Protein AF-A0A1M3B9P5-F1 (afdb_monomer)

Solvent-accessible surface area (backbone atoms only — not comparable to full-atom values): 13885 Å² total; per-residue (Å²): 108,70,70,55,54,54,34,56,49,52,30,71,68,41,91,46,73,68,53,27,50,54,27,49,52,51,41,50,52,52,52,51,51,53,51,49,54,54,48,52,52,53,52,50,51,49,54,50,51,57,57,54,59,70,43,62,95,51,87,48,72,52,38,46,55,50,50,52,50,52,55,52,53,72,77,43,101,61,82,80,63,92,55,50,68,57,52,52,51,52,24,52,54,51,51,51,50,52,52,51,49,50,51,53,34,46,45,48,52,51,32,41,47,78,72,60,38,48,68,52,98,56,46,43,60,38,32,67,75,70,30,38,46,64,35,32,39,87,91,39,83,64,43,34,36,36,41,33,62,41,80,84,76,79,45,79,48,77,43,64,31,27,42,82,78,88,62,91,60,45,74,60,51,53,29,50,54,40,42,54,52,62,68,46,47,63,59,45,47,58,41,29,41,75,70,73,42,87,77,79,89,86,79,86,80,63,61,68,75,61,86,69,50,73,42,80,80,78,73,94,72,79,82,84,71,82,80,72,80,77,78,79,79,85,78,134

Nearest PDB structures (foldseek):
  4f1i-assembly1_A-2  TM=2.720E-01  e=1.519E+00  Caenorhabditis elegans
  8qru-assembly1_B  TM=1.709E-01  e=8.870E+00  Homo sapiens

pLDDT: mean 84.48, std 15.45, range [30.33, 95.12]

Secondary structure (DSSP, 8-state):
-HHHHHHHHHHHH--SHHHHHHHHHHHHHHHHHHHHHHHHHHHHHHHHHHHHHHTTT--SHHHHHHHHHHHHHHHS-SPPPTTHHHHHHHHHHHHHHHHHHHHHHHHHHHHHHHTT-B--TTHHHHHHHHSEEEEB-TTSTTEEEEEEEETTTTEEEEEEEE-----TTHHHHHHHHHHHHHHHHHHHHHHHHHTT----------TTSSPPEEPPS--S-S-----PPPP-----

Sequence (236 aa):
MAAIEATAELARGSHSASGREQAVDSLRLLVQRANGAVRGRRERERALDDQEARLHGFDGPEAGAVRELIAALRGAAVELPDDLDRRVGSALELEGRAQEAGYVASELQRALGELGYELGPDFETVLVDQGFTDFSRPEWPGYAVRVRVGGRPPHLDFNVVRGASDRIDQASRDREVETEFCDGQGAVLAKLEKGGILADRTRVVGPGEMPIEIVAAGAPEESREVSRPAARERER

Radius of gyration: 32.62 Å; Cα contacts (8 Å, |Δi|>4): 204; chains: 1; bounding box: 74×43×93 Å

Mean predicted aligned error: 11.06 Å

Foldseek 3Di:
DVVLVVLVVQLVPDPDPVSVVVSVVVSVVVVVVVVVVVVVLVVLVVVLVVLLVLLPPQPDPQSVVLVVVSVVVNVDPDDDPPCSVVSSVVSCVVSVVLVVLLLLQVLLVVLCVVVQKADAPCRSVCCSPVQKDWIGHPVQPFKIWMWGWDDVVTDIDIAIAGEDDPDPCVLVSQLVVQVVVVVCVVSSQVSVVVSVDHDDDPDDDHRSNDDHHHDHDDDPDDDPDDPDPPPPDDDD

Structure (mmCIF, N/CA/C/O backbone):
data_AF-A0A1M3B9P5-F1
#
_entry.id   AF-A0A1M3B9P5-F1
#
loop_
_atom_site.group_PDB
_atom_site.id
_atom_site.type_symbol
_atom_site.label_atom_id
_atom_site.label_alt_id
_atom_site.label_comp_id
_atom_site.label_asym_id
_atom_site.label_entity_id
_atom_site.label_seq_id
_atom_site.pdbx_PDB_ins_code
_atom_site.Cartn_x
_atom_site.Cartn_y
_atom_site.Cartn_z
_atom_site.occupancy
_atom_site.B_iso_or_equiv
_atom_site.auth_seq_id
_atom_site.auth_comp_id
_atom_site.auth_asym_id
_atom_site.auth_atom_id
_atom_site.pdbx_PDB_model_num
ATOM 1 N N . MET A 1 1 ? -28.601 -10.596 41.381 1.00 61.50 1 MET A N 1
ATOM 2 C CA . MET A 1 1 ? -30.046 -10.463 41.670 1.00 61.50 1 MET A CA 1
ATOM 3 C C . MET A 1 1 ? -30.409 -11.039 43.032 1.00 61.50 1 MET A C 1
ATOM 5 O O . MET A 1 1 ? -30.897 -10.266 43.839 1.00 61.50 1 MET A O 1
ATOM 9 N N . ALA A 1 2 ? -30.030 -12.281 43.357 1.00 72.12 2 ALA A N 1
ATOM 10 C CA . ALA A 1 2 ? -30.315 -12.910 44.659 1.00 72.12 2 ALA A CA 1
ATOM 11 C C . ALA A 1 2 ? -29.971 -12.060 45.908 1.00 72.12 2 ALA A C 1
ATOM 13 O O . ALA A 1 2 ? -30.760 -11.975 46.840 1.00 72.12 2 ALA A O 1
ATOM 14 N N . ALA A 1 3 ? -28.828 -11.360 45.922 1.00 71.75 3 ALA A N 1
ATOM 15 C CA . ALA A 1 3 ? -28.450 -10.492 47.047 1.00 71.75 3 ALA A CA 1
ATOM 16 C C . ALA A 1 3 ? -29.328 -9.228 47.184 1.00 71.75 3 ALA A C 1
ATOM 18 O O . ALA A 1 3 ? -29.551 -8.743 48.291 1.00 71.75 3 ALA A O 1
ATOM 19 N N . ILE A 1 4 ? -29.838 -8.694 46.069 1.00 74.69 4 ILE A N 1
ATOM 20 C CA . ILE A 1 4 ? -30.745 -7.534 46.060 1.00 74.69 4 ILE A CA 1
ATOM 21 C C . ILE A 1 4 ? -32.120 -7.969 46.578 1.00 74.69 4 ILE A C 1
ATOM 23 O O . ILE A 1 4 ? -32.699 -7.285 47.418 1.00 74.69 4 ILE A O 1
ATOM 27 N N . GLU A 1 5 ? -32.605 -9.130 46.131 1.00 75.94 5 GLU A N 1
ATOM 28 C CA . GLU A 1 5 ? -33.878 -9.716 46.569 1.00 75.94 5 GLU A CA 1
ATOM 29 C C . GLU A 1 5 ? -33.865 -10.048 48.067 1.00 75.94 5 GLU A C 1
ATOM 31 O O . GLU A 1 5 ? -34.749 -9.594 48.792 1.00 75.94 5 GLU A O 1
ATOM 36 N N . ALA A 1 6 ? -32.811 -10.708 48.556 1.00 73.44 6 ALA A N 1
ATOM 37 C CA . ALA A 1 6 ? -32.653 -11.033 49.975 1.00 73.44 6 ALA A CA 1
ATOM 38 C C . ALA A 1 6 ? -32.594 -9.777 50.871 1.00 73.44 6 ALA A C 1
ATOM 40 O O . ALA A 1 6 ? -33.198 -9.732 51.942 1.00 73.44 6 ALA A O 1
ATOM 41 N N . THR A 1 7 ? -31.914 -8.714 50.422 1.00 73.06 7 THR A N 1
ATOM 42 C CA . THR A 1 7 ? -31.837 -7.445 51.173 1.00 73.06 7 THR A CA 1
ATOM 43 C C . THR A 1 7 ? -33.184 -6.709 51.174 1.00 73.06 7 THR A C 1
ATOM 45 O O . THR A 1 7 ? -33.565 -6.098 52.173 1.00 73.06 7 THR A O 1
ATOM 48 N N . ALA A 1 8 ? -33.948 -6.804 50.080 1.00 72.88 8 ALA A N 1
ATOM 49 C CA . ALA A 1 8 ? -35.294 -6.241 49.978 1.00 72.88 8 ALA A CA 1
ATOM 50 C C . ALA A 1 8 ? -36.334 -6.996 50.829 1.00 72.88 8 ALA A C 1
ATOM 52 O O . ALA A 1 8 ? -37.314 -6.389 51.271 1.00 72.88 8 ALA A O 1
ATOM 53 N N . GLU A 1 9 ? -36.153 -8.297 51.065 1.00 75.50 9 GLU A N 1
ATOM 54 C CA . GLU A 1 9 ? -36.956 -9.070 52.022 1.00 75.50 9 GLU A CA 1
ATOM 55 C C . GLU A 1 9 ? -36.613 -8.716 53.473 1.00 75.50 9 GLU A C 1
ATOM 57 O O . GLU A 1 9 ? -37.520 -8.461 54.265 1.00 75.50 9 GLU A O 1
ATOM 62 N N . LEU A 1 10 ? -35.325 -8.577 53.809 1.00 72.62 10 LEU A N 1
ATOM 63 C CA . LEU A 1 10 ? -34.881 -8.126 55.136 1.00 72.62 10 LEU A CA 1
ATOM 64 C C . LEU A 1 10 ? -35.411 -6.727 55.488 1.00 72.62 10 LEU A C 1
ATOM 66 O O . LEU A 1 10 ? -35.847 -6.493 56.616 1.00 72.62 10 LEU A O 1
ATOM 70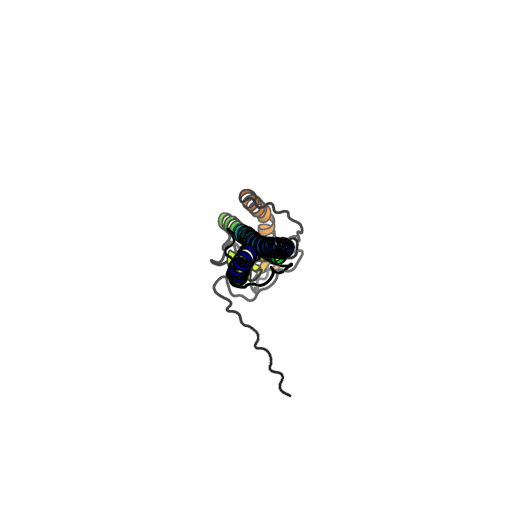 N N . ALA A 1 11 ? -35.450 -5.810 54.516 1.00 69.00 11 ALA A N 1
ATOM 71 C CA . ALA A 1 11 ? -36.045 -4.485 54.692 1.00 69.00 11 ALA A CA 1
ATOM 72 C C . ALA A 1 11 ? -37.554 -4.546 54.993 1.00 69.00 11 ALA A C 1
ATOM 74 O O . ALA A 1 11 ? -38.055 -3.760 55.798 1.00 69.00 11 ALA A O 1
ATOM 75 N N . ARG A 1 12 ? -38.277 -5.486 54.368 1.00 74.50 12 ARG A N 1
ATOM 76 C CA . ARG A 1 12 ? -39.721 -5.695 54.573 1.00 74.50 12 ARG A CA 1
ATOM 77 C C . ARG A 1 12 ? -40.042 -6.404 55.893 1.00 74.50 12 ARG A C 1
ATOM 79 O O . ARG A 1 12 ? -41.085 -6.128 56.475 1.00 74.50 12 ARG A O 1
ATOM 86 N N . GLY A 1 13 ? -39.155 -7.280 56.366 1.00 74.50 13 GLY A N 1
ATOM 87 C CA . GLY A 1 13 ? -39.314 -8.033 57.616 1.00 74.50 13 GLY A CA 1
ATOM 88 C C . GLY A 1 13 ? -38.851 -7.308 58.885 1.00 74.50 13 GLY A C 1
ATOM 89 O O . GLY A 1 13 ? -39.126 -7.779 59.984 1.00 74.50 13 GLY A O 1
ATOM 90 N N . SER A 1 14 ? -38.154 -6.171 58.775 1.00 75.25 14 SER A N 1
ATOM 91 C CA . SER A 1 14 ? -37.593 -5.481 59.943 1.00 75.25 14 SER A CA 1
ATOM 92 C C . SER A 1 14 ? -38.650 -4.703 60.740 1.00 75.25 14 SER A C 1
ATOM 94 O O . SER A 1 14 ? -39.342 -3.828 60.216 1.00 75.25 14 SER A O 1
ATOM 96 N N . HIS A 1 15 ? -38.763 -5.000 62.037 1.00 70.12 15 HIS A N 1
ATOM 97 C CA . HIS A 1 15 ? -39.753 -4.395 62.940 1.00 70.12 15 HIS A CA 1
ATOM 98 C C . HIS A 1 15 ? -39.262 -3.119 63.647 1.00 70.12 15 HIS A C 1
ATOM 100 O O . HIS A 1 15 ? -40.053 -2.441 64.301 1.00 70.12 15 HIS A O 1
ATOM 106 N N . SER A 1 16 ? -37.983 -2.746 63.498 1.00 79.12 16 SER A N 1
ATOM 107 C CA . SER A 1 16 ? -37.422 -1.505 64.052 1.00 79.12 16 SER A CA 1
ATOM 108 C C . SER A 1 16 ? -37.223 -0.443 62.965 1.00 79.12 16 SER A C 1
ATOM 110 O O . SER A 1 16 ? -36.962 -0.755 61.803 1.00 79.12 16 SER A O 1
ATOM 112 N N . ALA A 1 17 ? -37.357 0.839 63.322 1.00 77.56 17 ALA A N 1
ATOM 113 C CA . ALA A 1 17 ? -37.130 1.941 62.380 1.00 77.56 17 ALA A CA 1
ATOM 114 C C . ALA A 1 17 ? -35.677 1.971 61.871 1.00 77.56 17 ALA A C 1
ATOM 116 O O . ALA A 1 17 ? -35.457 2.038 60.667 1.00 77.56 17 ALA A O 1
ATOM 117 N N . SER A 1 18 ? -34.708 1.804 62.777 1.00 81.56 18 SER A N 1
ATOM 118 C CA . SER A 1 18 ? -33.276 1.770 62.451 1.00 81.56 18 SER A CA 1
ATOM 119 C C . SER A 1 18 ? -32.892 0.579 61.558 1.00 81.56 18 SER A C 1
ATOM 121 O O . SER A 1 18 ? -32.117 0.739 60.618 1.00 81.56 18 SER A O 1
ATOM 123 N N . GLY A 1 19 ? -33.480 -0.603 61.783 1.00 79.44 19 GLY A N 1
ATOM 124 C CA . GLY A 1 19 ? -33.218 -1.783 60.953 1.00 79.44 19 GLY A CA 1
ATOM 125 C C . GLY A 1 19 ? -33.780 -1.656 59.534 1.00 79.44 19 GLY A C 1
ATOM 1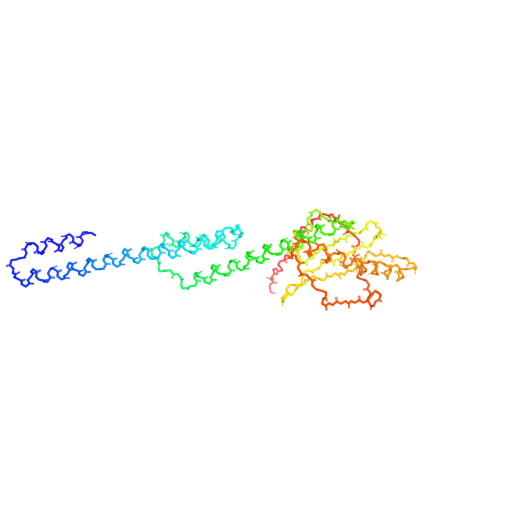26 O O . GLY A 1 19 ? -33.153 -2.120 58.583 1.00 79.44 19 GLY A O 1
ATOM 127 N N . ARG A 1 20 ? -34.924 -0.979 59.368 1.00 78.50 20 ARG A N 1
ATOM 128 C CA . ARG A 1 20 ? -35.449 -0.625 58.039 1.00 78.50 20 ARG A CA 1
ATOM 129 C C . ARG A 1 20 ? -34.537 0.366 57.317 1.00 78.50 20 ARG A C 1
ATOM 131 O O . ARG A 1 20 ? -34.282 0.184 56.132 1.00 78.50 20 ARG A O 1
ATOM 138 N N . GLU A 1 21 ? -34.022 1.370 58.020 1.00 84.38 21 GLU A N 1
ATOM 139 C CA . GLU A 1 21 ? -33.125 2.389 57.458 1.00 84.38 21 GLU A CA 1
ATOM 140 C C . GLU A 1 21 ? -31.812 1.775 56.943 1.00 84.38 21 GLU A C 1
ATOM 142 O O . GLU A 1 21 ? -31.451 1.955 55.781 1.00 84.38 21 GLU A O 1
ATOM 147 N N . GLN A 1 22 ? -31.168 0.925 57.750 1.00 84.44 22 GLN A N 1
ATOM 148 C CA . GLN A 1 22 ? -29.947 0.208 57.359 1.00 84.44 22 GLN A CA 1
ATOM 149 C C . GLN A 1 22 ? -30.158 -0.745 56.174 1.00 84.44 22 GLN A C 1
ATOM 151 O O . GLN A 1 22 ? -29.294 -0.855 55.297 1.00 84.44 22 GLN A O 1
ATOM 156 N N . ALA A 1 23 ? -31.299 -1.439 56.124 1.00 81.56 23 ALA A N 1
ATOM 157 C CA . ALA A 1 23 ? -31.626 -2.328 55.014 1.00 81.56 23 ALA A CA 1
ATOM 158 C C . ALA A 1 23 ? -31.888 -1.544 53.715 1.00 81.56 23 ALA A C 1
ATOM 160 O O . ALA A 1 23 ? -31.460 -1.972 52.642 1.00 81.56 23 ALA A O 1
ATOM 161 N N . VAL A 1 24 ? -32.523 -0.370 53.805 1.00 86.81 24 VAL A N 1
ATOM 162 C CA . VAL A 1 24 ? -32.723 0.542 52.667 1.00 86.81 24 VAL A CA 1
ATOM 163 C C . VAL A 1 24 ? -31.391 1.091 52.151 1.00 86.81 24 VAL A C 1
ATOM 165 O O . VAL A 1 24 ? -31.171 1.090 50.939 1.00 86.81 24 VAL A O 1
ATOM 168 N N . ASP A 1 25 ? -30.477 1.504 53.028 1.00 89.12 25 ASP A N 1
ATOM 169 C CA . ASP A 1 25 ? -29.159 1.999 52.609 1.00 89.12 25 ASP A CA 1
ATOM 170 C C . ASP A 1 25 ? -28.283 0.891 52.009 1.00 89.12 25 ASP A C 1
ATOM 172 O O . ASP A 1 25 ? -27.631 1.092 50.979 1.00 89.12 25 ASP A O 1
ATOM 176 N N . SER A 1 26 ? -28.345 -0.320 52.567 1.00 86.50 26 SER A N 1
ATOM 177 C CA . SER A 1 26 ? -27.687 -1.501 51.993 1.00 86.50 26 SER A CA 1
ATOM 178 C C . SER A 1 26 ? -28.237 -1.836 50.603 1.00 86.50 26 SER A C 1
ATOM 180 O O . SER A 1 26 ? -27.472 -2.100 49.672 1.00 86.50 26 SER A O 1
ATOM 182 N N . LEU A 1 27 ? -29.562 -1.764 50.427 1.00 87.94 27 LEU A N 1
ATOM 183 C CA . LEU A 1 27 ? -30.209 -1.962 49.132 1.00 87.94 27 LEU A CA 1
ATOM 184 C C . LEU A 1 27 ? -29.776 -0.892 48.119 1.00 87.94 27 LEU A C 1
ATOM 186 O O . LEU A 1 27 ? -29.449 -1.232 46.981 1.00 87.94 27 LEU A O 1
ATOM 190 N N . ARG A 1 28 ? -29.708 0.385 48.526 1.00 89.81 28 ARG A N 1
ATOM 191 C CA . ARG A 1 28 ? -29.206 1.482 47.678 1.00 89.81 28 ARG A CA 1
ATOM 192 C C . ARG A 1 28 ? -27.783 1.218 47.198 1.00 89.81 28 ARG A C 1
ATOM 194 O O . ARG A 1 28 ? -27.530 1.350 46.003 1.00 89.81 28 ARG A O 1
ATOM 201 N N . LEU A 1 29 ? -26.880 0.802 48.086 1.00 92.06 29 LEU A N 1
ATOM 202 C CA . LEU A 1 29 ? -25.492 0.483 47.733 1.00 92.06 29 LEU A CA 1
ATOM 203 C C . LEU A 1 29 ? -25.399 -0.692 46.748 1.00 92.06 29 LEU A C 1
ATOM 205 O O . LEU A 1 29 ? -24.642 -0.626 45.777 1.00 92.06 29 LEU A O 1
ATOM 209 N N . LEU A 1 30 ? -26.181 -1.757 46.954 1.00 91.12 30 LEU A N 1
ATOM 210 C CA . LEU A 1 30 ? -26.210 -2.904 46.040 1.00 91.12 30 LEU A CA 1
ATOM 211 C C . LEU A 1 30 ? -26.743 -2.523 44.656 1.00 91.12 30 LEU A C 1
ATOM 213 O O . LEU A 1 30 ? -26.157 -2.915 43.646 1.00 91.12 30 LEU A O 1
ATOM 217 N N . VAL A 1 31 ? -27.813 -1.727 44.601 1.00 90.81 31 VAL A N 1
ATOM 218 C CA . VAL A 1 31 ? -28.370 -1.211 43.343 1.00 90.81 31 VAL A CA 1
ATOM 219 C C . VAL A 1 31 ? -27.375 -0.282 42.648 1.00 90.81 31 VAL A C 1
ATOM 221 O O . VAL A 1 31 ? -27.176 -0.403 41.441 1.00 90.81 31 VAL A O 1
ATOM 224 N N . GLN A 1 32 ? -26.696 0.602 43.383 1.00 91.38 32 GLN A N 1
ATOM 225 C CA . GLN A 1 32 ? -25.653 1.472 42.830 1.00 91.38 32 GLN A CA 1
ATOM 226 C C . GLN A 1 32 ? -24.500 0.666 42.221 1.00 91.38 32 GLN A C 1
ATOM 228 O O . GLN A 1 32 ? -24.110 0.943 41.088 1.00 91.38 32 GLN A O 1
ATOM 233 N N . ARG A 1 33 ? -23.998 -0.366 42.913 1.00 90.31 33 ARG A N 1
ATOM 234 C CA . ARG A 1 33 ? -22.947 -1.254 42.384 1.00 90.31 33 ARG A CA 1
ATOM 235 C C . ARG A 1 33 ? -23.409 -2.029 41.154 1.00 90.31 33 ARG A C 1
ATOM 237 O O . ARG A 1 33 ? -22.674 -2.096 40.174 1.00 90.31 33 ARG A O 1
ATOM 244 N N . ALA A 1 34 ? -24.620 -2.584 41.180 1.00 89.62 34 ALA A N 1
ATOM 245 C CA . ALA A 1 34 ? -25.178 -3.313 40.043 1.00 89.62 34 ALA A CA 1
ATOM 246 C C . ALA A 1 34 ? -25.342 -2.401 38.816 1.00 89.62 34 ALA A C 1
ATOM 248 O O . ALA A 1 34 ? -24.923 -2.760 37.718 1.00 89.62 34 ALA A O 1
ATOM 249 N N . ASN A 1 35 ? -25.874 -1.192 39.012 1.00 91.88 35 ASN A N 1
ATOM 250 C CA . ASN A 1 35 ? -25.987 -0.191 37.954 1.00 91.88 35 ASN A CA 1
ATOM 251 C C . ASN A 1 35 ? -24.613 0.241 37.430 1.00 91.88 35 ASN A C 1
ATOM 253 O O . ASN A 1 35 ? -24.450 0.383 36.222 1.00 91.88 35 ASN A O 1
ATOM 257 N N . GLY A 1 36 ? -23.627 0.419 38.315 1.00 91.00 36 GLY A N 1
ATOM 258 C CA . GLY A 1 36 ? -22.243 0.714 37.944 1.00 91.00 36 GLY A CA 1
ATOM 259 C C . GLY A 1 36 ? -21.630 -0.383 37.074 1.00 91.00 36 GLY A C 1
ATOM 260 O O . GLY A 1 36 ? -21.095 -0.083 36.016 1.00 91.00 36 GLY A O 1
ATOM 261 N N . ALA A 1 37 ? -21.797 -1.654 37.448 1.00 87.88 37 ALA A N 1
ATOM 262 C CA . ALA A 1 37 ? -21.306 -2.788 36.664 1.00 87.88 37 ALA A CA 1
ATOM 263 C C . ALA A 1 37 ? -21.973 -2.887 35.279 1.00 87.88 37 ALA A C 1
ATOM 265 O O . ALA A 1 37 ? -21.305 -3.175 34.288 1.00 87.88 37 ALA A O 1
ATOM 266 N N . VAL A 1 38 ? -23.284 -2.623 35.188 1.00 90.00 38 VAL A N 1
ATOM 267 C CA . VAL A 1 38 ? -24.002 -2.587 33.901 1.00 90.00 38 VAL A CA 1
ATOM 268 C C . VAL A 1 38 ? -23.529 -1.419 33.035 1.00 90.00 38 VAL A C 1
ATOM 270 O O . VAL A 1 38 ? -23.348 -1.594 31.832 1.00 90.00 38 VAL A O 1
ATOM 273 N N . ARG A 1 39 ? -23.314 -0.235 33.624 1.00 89.38 39 ARG A N 1
ATOM 274 C CA . ARG A 1 39 ? -22.766 0.926 32.906 1.00 89.38 39 ARG A CA 1
ATOM 275 C C . ARG A 1 39 ? -21.355 0.649 32.399 1.00 89.38 39 ARG A C 1
ATOM 277 O O . ARG A 1 39 ? -21.142 0.782 31.203 1.00 89.38 39 ARG A O 1
ATOM 284 N N . GLY A 1 40 ? -20.465 0.154 33.258 1.00 89.12 40 GLY A N 1
ATOM 285 C CA . GLY A 1 40 ? -19.095 -0.194 32.877 1.00 89.12 40 GLY A CA 1
ATOM 286 C C . GLY A 1 40 ? -19.044 -1.249 31.772 1.00 89.12 40 GLY A C 1
ATOM 287 O O . GLY A 1 40 ? -18.285 -1.105 30.820 1.00 89.12 40 GLY A O 1
ATOM 288 N N . ARG A 1 41 ? -19.919 -2.267 31.814 1.00 88.19 41 ARG A N 1
ATOM 289 C CA . ARG A 1 41 ? -20.028 -3.246 30.719 1.00 88.19 41 ARG A CA 1
ATOM 290 C C . ARG A 1 41 ? -20.447 -2.594 29.399 1.00 88.19 41 ARG A C 1
ATOM 292 O O . ARG A 1 41 ? -19.843 -2.885 28.377 1.00 88.19 41 ARG A O 1
ATOM 299 N N . ARG A 1 42 ? -21.444 -1.705 29.421 1.00 89.94 42 ARG A N 1
ATOM 300 C CA . ARG A 1 42 ? -21.905 -0.991 28.217 1.00 89.94 42 ARG A CA 1
ATOM 301 C C . ARG A 1 42 ? -20.851 -0.039 27.662 1.00 89.94 42 ARG A C 1
ATOM 303 O O . ARG A 1 42 ? -20.711 0.065 26.453 1.00 89.94 42 ARG A O 1
ATOM 310 N N . GLU A 1 43 ? -20.146 0.679 28.529 1.00 90.69 43 GLU A N 1
ATOM 311 C CA . GLU A 1 43 ? -19.052 1.576 28.137 1.00 90.69 43 GLU A CA 1
ATOM 312 C C . GLU A 1 43 ? -17.915 0.789 27.493 1.00 90.69 43 GLU A C 1
ATOM 314 O O . GLU A 1 43 ? -17.424 1.166 26.434 1.00 90.69 43 GLU A O 1
ATOM 319 N N . ARG A 1 44 ? -17.574 -0.361 28.074 1.00 90.81 44 ARG A N 1
ATOM 320 C CA . ARG A 1 44 ? -16.609 -1.287 27.498 1.00 90.81 44 ARG A CA 1
ATOM 321 C C . ARG A 1 44 ? -17.044 -1.839 26.142 1.00 90.81 44 ARG A C 1
ATOM 323 O O . ARG A 1 44 ? -16.230 -1.872 25.228 1.00 90.81 44 ARG A O 1
ATOM 330 N N . GLU A 1 45 ? -18.283 -2.313 26.017 1.00 91.88 45 GLU A N 1
ATOM 331 C CA . GLU A 1 45 ? -18.809 -2.834 24.747 1.00 91.88 45 GLU A CA 1
ATOM 332 C C . GLU A 1 45 ? -18.740 -1.763 23.655 1.00 91.88 45 GLU A C 1
ATOM 334 O O . GLU A 1 45 ? -18.214 -2.038 22.583 1.00 91.88 45 GLU A O 1
ATOM 339 N N . ARG A 1 46 ? -19.140 -0.524 23.969 1.00 93.06 46 ARG A N 1
ATOM 340 C CA . ARG A 1 46 ? -19.012 0.617 23.050 1.00 93.06 46 ARG A CA 1
ATOM 341 C C . ARG A 1 46 ? -17.567 0.905 22.665 1.00 93.06 46 ARG A C 1
ATOM 343 O O . ARG A 1 46 ? -17.293 1.094 21.493 1.00 93.06 46 ARG A O 1
ATOM 350 N N . ALA A 1 47 ? -16.642 0.900 23.624 1.00 92.12 47 ALA A N 1
ATOM 351 C CA . ALA A 1 47 ? -15.231 1.123 23.326 1.00 92.12 47 ALA A CA 1
ATOM 352 C C . ALA A 1 47 ? -14.671 0.049 22.378 1.00 92.12 47 ALA A C 1
ATOM 354 O O . ALA A 1 47 ? -13.872 0.363 21.504 1.00 92.12 47 ALA A O 1
ATOM 355 N N . LEU A 1 48 ? -15.099 -1.209 22.516 1.00 94.31 48 LEU A N 1
ATOM 356 C CA . LEU A 1 48 ? -14.725 -2.273 21.582 1.00 94.31 48 LEU A CA 1
ATOM 357 C C . LEU A 1 48 ? -15.379 -2.084 20.204 1.00 94.31 48 LEU A C 1
ATOM 359 O O . LEU A 1 48 ? -14.690 -2.250 19.201 1.00 94.31 48 LEU A O 1
ATOM 363 N N . ASP A 1 49 ? -16.658 -1.692 20.151 1.00 94.69 49 ASP A N 1
ATOM 364 C CA . ASP A 1 49 ? -17.367 -1.373 18.900 1.00 94.69 49 ASP A CA 1
ATOM 365 C C . ASP A 1 49 ? -16.680 -0.225 18.142 1.00 94.69 49 ASP A C 1
ATOM 367 O O . ASP A 1 49 ? -16.464 -0.324 16.936 1.00 94.69 49 ASP A O 1
ATOM 371 N N . ASP A 1 50 ? -16.280 0.835 18.848 1.00 94.69 50 ASP A N 1
ATOM 372 C CA . ASP A 1 50 ? -15.597 1.991 18.265 1.00 94.69 50 ASP A CA 1
ATOM 373 C C . ASP A 1 50 ? -14.240 1.593 17.662 1.00 94.69 50 ASP A C 1
ATOM 375 O O . ASP A 1 50 ? -13.886 2.033 16.567 1.00 94.69 50 ASP A O 1
ATOM 379 N N . GLN A 1 51 ? -13.475 0.735 18.346 1.00 94.31 51 GLN A N 1
ATOM 380 C CA . GLN A 1 51 ? -12.187 0.251 17.836 1.00 94.31 51 GLN A CA 1
ATOM 381 C C . GLN A 1 51 ? -12.359 -0.688 16.635 1.00 94.31 51 GLN A C 1
ATOM 383 O O . GLN A 1 51 ? -11.592 -0.608 15.679 1.00 94.31 51 GLN A O 1
ATOM 388 N N . GLU A 1 52 ? -13.382 -1.540 16.648 1.00 94.19 52 GLU A N 1
ATOM 389 C CA . GLU A 1 52 ? -13.708 -2.426 15.529 1.00 94.19 52 GLU A CA 1
ATOM 390 C C . GLU A 1 52 ? -14.171 -1.638 14.297 1.00 94.19 52 GLU A C 1
ATOM 392 O O . GLU A 1 52 ? -13.721 -1.909 13.184 1.00 94.19 52 GLU A O 1
ATOM 397 N N . ALA A 1 53 ? -14.989 -0.601 14.492 1.00 94.94 53 ALA A N 1
ATOM 398 C CA . ALA A 1 53 ? -15.449 0.273 13.417 1.00 94.94 53 ALA A CA 1
ATOM 399 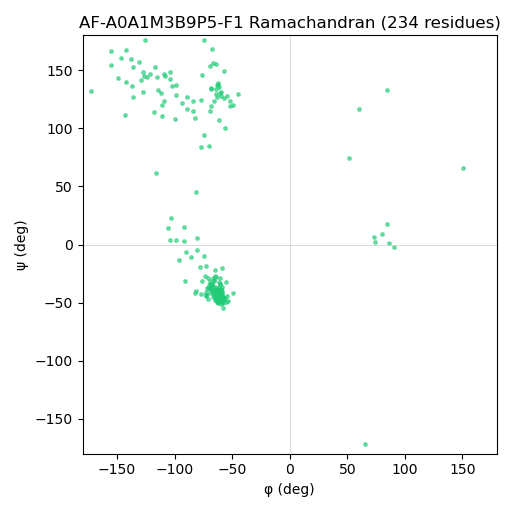C C . ALA A 1 53 ? -14.292 0.989 12.703 1.00 94.94 53 ALA A C 1
ATOM 401 O O . ALA A 1 53 ? -14.349 1.192 11.493 1.00 94.94 53 ALA A O 1
ATOM 402 N N . ARG A 1 54 ? -13.215 1.337 13.420 1.00 94.00 54 ARG A N 1
ATOM 403 C CA . ARG A 1 54 ? -12.015 1.942 12.815 1.00 94.00 54 ARG A CA 1
ATOM 404 C C . ARG A 1 54 ? -11.265 0.998 11.880 1.00 94.00 54 ARG A C 1
ATOM 406 O O . ARG A 1 54 ? -10.615 1.474 10.959 1.00 94.00 54 ARG A O 1
ATOM 413 N N . LEU A 1 55 ? -11.340 -0.311 12.119 1.00 93.00 55 LEU A N 1
ATOM 414 C CA . LEU A 1 55 ? -10.702 -1.339 11.290 1.00 93.00 55 LEU A CA 1
ATOM 415 C C . LEU A 1 55 ? -11.523 -1.668 10.033 1.00 93.00 55 LEU A C 1
ATOM 417 O O . LEU A 1 55 ? -11.080 -2.456 9.199 1.00 93.00 55 LEU A O 1
ATOM 421 N N . HIS A 1 56 ? -12.718 -1.091 9.888 1.00 90.75 56 HIS A N 1
ATOM 422 C CA . HIS A 1 56 ? -13.583 -1.335 8.743 1.00 90.75 56 HIS A CA 1
ATOM 423 C C . HIS A 1 56 ? -12.934 -0.841 7.439 1.00 90.75 56 HIS A C 1
ATOM 425 O O . HIS A 1 56 ? -12.525 0.313 7.338 1.00 90.75 56 HIS A O 1
ATOM 431 N N . GLY A 1 57 ? -12.893 -1.705 6.421 1.00 85.88 57 GLY A N 1
ATOM 432 C CA . GLY A 1 57 ? -12.274 -1.414 5.121 1.00 85.88 57 GLY A CA 1
ATOM 433 C C . GLY A 1 57 ? -10.791 -1.783 5.016 1.00 85.88 57 GLY A C 1
ATOM 434 O O . GLY A 1 57 ? -10.225 -1.649 3.936 1.00 85.88 57 GLY A O 1
ATOM 435 N N . PHE A 1 58 ? -10.180 -2.278 6.096 1.00 88.62 58 PHE A N 1
ATOM 436 C CA . PHE A 1 58 ? -8.831 -2.841 6.083 1.00 88.62 58 PHE A CA 1
ATOM 437 C C . PHE A 1 58 ? -8.916 -4.344 6.308 1.00 88.62 58 PHE A C 1
ATOM 439 O O . PHE A 1 58 ? -9.251 -4.767 7.412 1.00 88.62 58 PHE A O 1
ATOM 446 N N . ASP A 1 59 ? -8.612 -5.141 5.283 1.00 87.62 59 ASP A N 1
ATOM 447 C CA . ASP A 1 59 ? -8.734 -6.607 5.306 1.00 87.62 59 ASP A CA 1
ATOM 448 C C . ASP A 1 59 ? -7.403 -7.353 5.455 1.00 87.62 59 ASP A C 1
ATOM 450 O O . ASP A 1 59 ? -7.384 -8.584 5.433 1.00 87.62 59 ASP A O 1
ATOM 454 N N . GLY A 1 60 ? -6.298 -6.632 5.635 1.00 87.38 60 GLY A N 1
ATOM 455 C CA . GLY A 1 60 ? -4.990 -7.250 5.774 1.00 87.38 60 GLY A CA 1
ATOM 456 C C . GLY A 1 60 ? -4.744 -7.932 7.128 1.00 87.38 60 GLY A C 1
ATOM 457 O O . GLY A 1 60 ? -5.595 -7.923 8.034 1.00 87.38 60 GLY A O 1
ATOM 458 N N . PRO A 1 61 ? -3.575 -8.588 7.250 1.00 89.75 61 PRO A N 1
ATOM 459 C CA . PRO A 1 61 ? -3.249 -9.463 8.371 1.00 89.75 61 PRO A CA 1
ATOM 460 C C . PRO A 1 61 ? -3.232 -8.728 9.715 1.00 89.75 61 PRO A C 1
ATOM 462 O O . PRO A 1 61 ? -3.647 -9.293 10.730 1.00 89.75 61 PRO A O 1
ATOM 465 N N . GLU A 1 62 ? -2.854 -7.451 9.724 1.00 90.69 62 GLU A N 1
ATOM 466 C CA . GLU A 1 62 ? -2.658 -6.695 10.958 1.00 90.69 62 GLU A CA 1
ATOM 467 C C . GLU A 1 62 ? -3.989 -6.190 11.495 1.00 90.69 62 GLU A C 1
ATOM 469 O O . GLU A 1 62 ? -4.255 -6.273 12.699 1.00 90.69 62 GLU A O 1
ATOM 474 N N . ALA A 1 63 ? -4.873 -5.745 10.600 1.00 91.88 63 ALA A N 1
ATOM 475 C CA . ALA A 1 63 ? -6.260 -5.476 10.959 1.00 91.88 63 ALA A CA 1
ATOM 476 C C . ALA A 1 63 ? -6.968 -6.754 11.444 1.00 91.88 63 ALA A C 1
ATOM 478 O O . ALA A 1 63 ? -7.718 -6.707 12.424 1.00 91.88 63 ALA A O 1
ATOM 479 N N . GLY A 1 64 ? -6.693 -7.902 10.813 1.00 93.12 64 GLY A N 1
ATOM 480 C CA . GLY A 1 64 ? -7.194 -9.214 11.229 1.00 93.12 64 GLY A CA 1
ATOM 481 C C . GLY A 1 64 ? -6.770 -9.596 12.649 1.00 93.12 64 GLY A C 1
ATOM 482 O O . GLY A 1 64 ? -7.623 -9.893 13.487 1.00 93.12 64 GLY A O 1
ATOM 483 N N . ALA A 1 65 ? -5.476 -9.499 12.959 1.00 93.38 65 ALA A N 1
ATOM 484 C CA . ALA A 1 65 ? -4.937 -9.815 14.282 1.00 93.38 65 ALA A CA 1
ATOM 485 C C . ALA A 1 65 ? -5.548 -8.939 15.393 1.00 93.38 65 ALA A C 1
ATOM 487 O O . ALA A 1 65 ? -5.841 -9.415 16.495 1.00 93.38 65 ALA A O 1
ATOM 488 N N . VAL A 1 66 ? -5.787 -7.652 15.116 1.00 94.06 66 VAL A N 1
ATOM 489 C CA . VAL A 1 66 ? -6.448 -6.759 16.080 1.00 94.06 66 VAL A CA 1
ATOM 490 C C . VAL A 1 66 ? -7.938 -7.087 16.223 1.00 94.06 66 VAL A C 1
ATOM 492 O O . VAL A 1 66 ? -8.452 -7.054 17.343 1.00 94.06 66 VAL A O 1
ATOM 495 N N . ARG A 1 67 ? -8.633 -7.465 15.143 1.00 95.00 67 ARG A N 1
ATOM 496 C CA . ARG A 1 67 ? -10.028 -7.938 15.219 1.00 95.00 67 ARG A CA 1
ATOM 497 C C . ARG A 1 67 ? -10.155 -9.195 16.081 1.00 95.00 67 ARG A C 1
ATOM 499 O O . ARG A 1 67 ? -11.048 -9.264 16.924 1.00 95.00 67 ARG A O 1
ATOM 506 N N . GLU A 1 68 ? -9.235 -10.147 15.949 1.00 94.19 68 GLU A N 1
ATOM 507 C CA . GLU A 1 68 ? -9.188 -11.336 16.810 1.00 94.19 68 GLU A CA 1
ATOM 508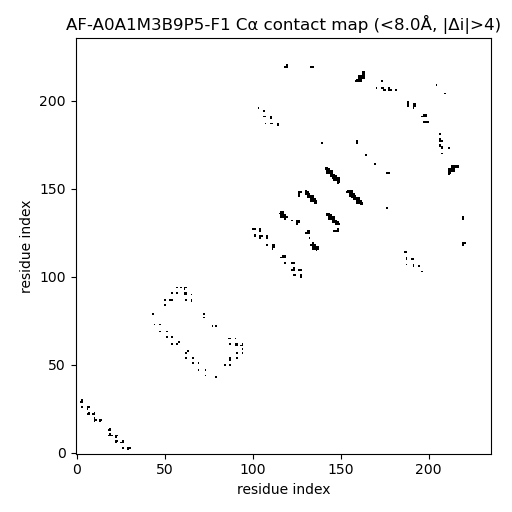 C C . GLU A 1 68 ? -8.959 -10.975 18.284 1.00 94.19 68 GLU A C 1
ATOM 510 O O . GLU A 1 68 ? -9.638 -11.501 19.172 1.00 94.19 68 GLU A O 1
ATOM 515 N N . LEU A 1 69 ? -8.061 -10.022 18.558 1.00 93.81 69 LEU A N 1
ATOM 516 C CA . LEU A 1 69 ? -7.844 -9.498 19.907 1.00 93.81 69 LEU A CA 1
ATOM 517 C C . LEU A 1 69 ? -9.120 -8.860 20.480 1.00 93.81 69 LEU A C 1
ATOM 519 O O . LEU A 1 69 ? -9.487 -9.149 21.620 1.00 93.81 69 LEU A O 1
ATOM 523 N N . ILE A 1 70 ? -9.814 -8.020 19.707 1.00 94.38 70 ILE A N 1
ATOM 524 C CA . ILE A 1 70 ? -11.085 -7.396 20.108 1.00 94.38 70 ILE A CA 1
ATOM 525 C C . ILE A 1 70 ? -12.134 -8.473 20.415 1.00 94.38 70 ILE A C 1
ATOM 527 O O . ILE A 1 70 ? -12.787 -8.413 21.460 1.00 94.38 70 ILE A O 1
ATOM 531 N N . ALA A 1 71 ? -12.257 -9.499 19.569 1.00 93.56 71 ALA A N 1
ATOM 532 C CA . ALA A 1 71 ? -13.178 -10.612 19.786 1.00 93.56 71 ALA A CA 1
ATOM 533 C C . ALA A 1 71 ? -12.863 -11.382 21.084 1.00 93.56 71 ALA A C 1
ATOM 535 O O . ALA A 1 71 ? -13.769 -11.670 21.873 1.00 93.56 71 ALA A O 1
ATOM 536 N N . ALA A 1 72 ? -11.583 -11.644 21.366 1.00 92.62 72 ALA A N 1
ATOM 537 C CA . ALA A 1 72 ? -11.153 -12.266 22.618 1.00 92.62 72 ALA A CA 1
ATOM 538 C C . ALA A 1 72 ? -11.487 -11.390 23.841 1.00 92.62 72 ALA A C 1
ATOM 540 O O . ALA A 1 72 ? -11.972 -11.891 24.860 1.00 92.62 72 ALA A O 1
ATOM 541 N N . LEU A 1 73 ? -11.305 -10.070 23.729 1.00 92.44 73 LEU A N 1
ATOM 542 C CA . LEU A 1 73 ? -11.669 -9.117 24.778 1.00 92.44 73 LEU A CA 1
ATOM 543 C C . LEU A 1 73 ? -13.182 -9.056 25.015 1.00 92.44 73 LEU A C 1
ATOM 545 O O . LEU A 1 73 ? -13.586 -8.839 26.153 1.00 92.44 73 LEU A O 1
ATOM 549 N N . ARG A 1 74 ? -14.036 -9.280 24.011 1.00 91.12 74 ARG A N 1
ATOM 550 C CA . ARG A 1 74 ? -15.496 -9.373 24.226 1.00 91.12 74 ARG A CA 1
ATOM 551 C C . ARG A 1 74 ? -15.885 -10.599 25.057 1.00 91.12 74 ARG A C 1
ATOM 553 O O . ARG A 1 74 ? -16.800 -10.517 25.874 1.00 91.12 74 ARG A O 1
ATOM 560 N N . GLY A 1 75 ? -15.190 -11.722 24.870 1.00 86.31 75 GLY A N 1
ATOM 561 C CA . GLY A 1 75 ? -15.459 -12.976 25.585 1.00 86.31 75 GLY A CA 1
ATOM 562 C C . GLY A 1 75 ? -14.933 -13.024 27.024 1.00 86.31 75 GLY A C 1
ATOM 563 O O . GLY A 1 75 ? -15.402 -13.831 27.826 1.00 86.31 75 GLY A O 1
ATOM 564 N N . ALA A 1 76 ? -13.972 -12.167 27.375 1.00 85.81 76 ALA A N 1
ATOM 565 C CA . ALA A 1 76 ? -13.292 -12.199 28.665 1.00 85.81 76 ALA A CA 1
ATOM 566 C C . ALA A 1 76 ? -13.803 -11.115 29.630 1.00 85.81 76 ALA A C 1
ATOM 568 O O . ALA A 1 76 ? -13.903 -9.948 29.275 1.00 85.81 76 ALA A O 1
ATOM 569 N N . ALA A 1 77 ? -14.029 -11.447 30.903 1.00 77.56 77 ALA A N 1
ATOM 570 C CA . ALA A 1 77 ? -14.373 -10.469 31.947 1.00 77.56 77 ALA A CA 1
ATOM 571 C C . ALA A 1 77 ? -13.131 -9.736 32.515 1.00 77.56 77 ALA A C 1
ATOM 573 O O . ALA A 1 77 ? -12.971 -9.634 33.728 1.00 77.56 77 ALA A O 1
ATOM 574 N N . VAL A 1 78 ? -12.229 -9.275 31.642 1.00 81.62 78 VAL A N 1
ATOM 575 C CA . VAL A 1 78 ? -10.947 -8.613 31.985 1.00 81.62 78 VAL A CA 1
ATOM 576 C C . VAL A 1 78 ? -10.977 -7.130 31.647 1.00 81.62 78 VAL A C 1
ATOM 578 O O . VAL A 1 78 ? -11.615 -6.773 30.674 1.00 81.62 78 VAL A O 1
ATOM 581 N N . GLU A 1 79 ? -10.315 -6.251 32.390 1.00 83.56 79 GLU A N 1
ATOM 582 C CA . GLU A 1 79 ? -10.244 -4.833 31.995 1.00 83.56 79 GLU A CA 1
ATOM 583 C C . GLU A 1 79 ? -9.650 -4.658 30.587 1.00 83.56 79 GLU A C 1
ATOM 585 O O . GLU A 1 79 ? -8.854 -5.485 30.128 1.00 83.56 79 GLU A O 1
ATOM 590 N N . LEU A 1 80 ? -10.078 -3.604 29.881 1.00 86.38 80 LEU A N 1
ATOM 591 C CA . LEU A 1 80 ? -9.529 -3.307 28.560 1.00 86.38 80 LEU A CA 1
ATOM 592 C C . LEU A 1 80 ? -8.039 -2.971 28.695 1.00 86.38 80 LEU A C 1
ATOM 594 O O . LEU A 1 80 ? -7.684 -2.184 29.569 1.00 86.38 80 LEU A O 1
ATOM 598 N N . PRO A 1 81 ? -7.168 -3.531 27.840 1.00 89.19 81 PRO A N 1
ATOM 599 C CA . PRO A 1 81 ? -5.770 -3.138 27.825 1.00 89.19 81 PRO A CA 1
ATOM 600 C C . PRO A 1 81 ? -5.637 -1.647 27.507 1.00 89.19 81 PRO A C 1
ATOM 602 O O . PRO A 1 81 ? -6.173 -1.180 26.500 1.00 89.19 81 PRO A O 1
ATOM 605 N N . ASP A 1 82 ? -4.856 -0.928 28.315 1.00 89.12 82 ASP A N 1
ATOM 606 C CA . ASP A 1 82 ? -4.584 0.505 28.122 1.00 89.12 82 ASP A CA 1
ATOM 607 C C . ASP A 1 82 ? -3.943 0.808 26.757 1.00 89.12 82 ASP A C 1
ATOM 609 O O . ASP A 1 82 ? -3.980 1.934 26.266 1.00 89.12 82 ASP A O 1
ATOM 613 N N . ASP A 1 83 ? -3.340 -0.200 26.125 1.00 91.81 83 ASP A N 1
ATOM 614 C CA . ASP A 1 83 ? -2.639 -0.066 24.861 1.00 91.81 83 ASP A CA 1
ATOM 615 C C . ASP A 1 83 ? -3.436 -0.492 23.621 1.00 91.81 83 ASP A C 1
ATOM 617 O O . ASP A 1 83 ? -2.885 -0.457 22.518 1.00 91.81 83 ASP A O 1
ATOM 621 N N . LEU A 1 84 ? -4.711 -0.867 23.771 1.00 91.94 84 LEU A N 1
ATOM 622 C CA . LEU A 1 84 ? -5.555 -1.297 22.653 1.00 91.94 84 LEU A CA 1
ATOM 623 C C . LEU A 1 84 ? -5.631 -0.232 21.551 1.00 91.94 84 LEU A C 1
ATOM 625 O O . LEU A 1 84 ? -5.433 -0.548 20.381 1.00 91.94 84 LEU A O 1
ATOM 629 N N . ASP A 1 85 ? -5.842 1.030 21.927 1.00 92.38 85 ASP A N 1
ATOM 630 C CA . ASP A 1 85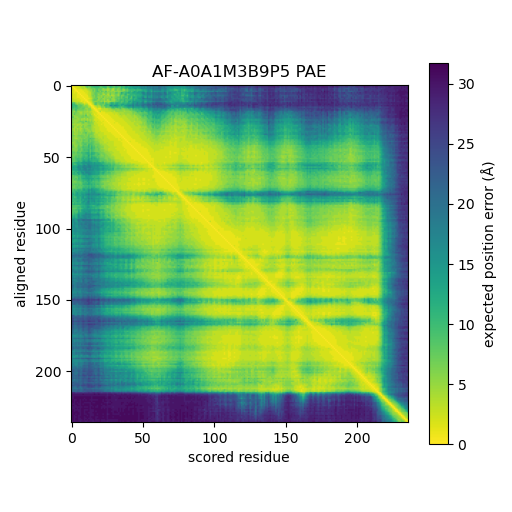 ? -5.933 2.144 20.978 1.00 92.38 85 ASP A CA 1
ATOM 631 C C . ASP A 1 85 ? -4.647 2.308 20.153 1.00 92.38 85 ASP A C 1
ATOM 633 O O . ASP A 1 85 ? -4.682 2.432 18.928 1.00 92.38 85 ASP A O 1
ATOM 637 N N . ARG A 1 86 ? -3.489 2.196 20.816 1.00 93.81 86 ARG A N 1
ATOM 638 C CA . ARG A 1 86 ? -2.179 2.238 20.159 1.00 93.81 86 ARG A CA 1
ATOM 639 C C . ARG A 1 86 ? -1.998 1.069 19.191 1.00 93.81 86 ARG A C 1
ATOM 641 O O . ARG A 1 86 ? -1.439 1.268 18.116 1.00 93.81 86 ARG A O 1
ATOM 648 N N . ARG A 1 87 ? -2.442 -0.140 19.557 1.00 93.69 87 ARG A N 1
ATOM 649 C CA . ARG A 1 87 ? -2.369 -1.324 18.680 1.00 93.69 87 ARG A CA 1
ATOM 650 C C . ARG A 1 87 ? -3.239 -1.157 17.440 1.00 93.69 87 ARG A C 1
ATOM 652 O O . ARG A 1 87 ? -2.753 -1.412 16.346 1.00 93.69 87 ARG A O 1
ATOM 659 N N . VAL A 1 88 ? -4.473 -0.676 17.608 1.00 94.38 88 VAL A N 1
ATOM 660 C CA . VAL A 1 88 ? -5.383 -0.363 16.494 1.00 94.38 88 VAL A CA 1
ATOM 661 C C . VAL A 1 88 ? -4.751 0.688 15.585 1.00 94.38 88 VAL A C 1
ATOM 663 O O . VAL A 1 88 ? -4.658 0.475 14.382 1.00 94.38 88 VAL A O 1
ATOM 666 N N . GLY A 1 89 ? -4.236 1.783 16.153 1.00 93.50 89 GLY A N 1
ATOM 667 C CA . GLY A 1 89 ? -3.543 2.821 15.388 1.00 93.50 89 GLY A CA 1
ATOM 668 C C . GLY A 1 89 ? -2.342 2.285 14.604 1.00 93.50 89 GLY A C 1
ATOM 669 O O . GLY A 1 89 ? -2.211 2.566 13.419 1.00 93.50 89 GLY A O 1
ATOM 670 N N . SER A 1 90 ? -1.503 1.458 15.232 1.00 93.25 90 SER A N 1
ATOM 671 C CA . SER A 1 90 ? -0.340 0.851 14.566 1.00 93.25 90 SER A CA 1
ATOM 672 C C . SER A 1 90 ? -0.735 -0.105 13.437 1.00 93.25 90 SER A C 1
ATOM 674 O O . SER A 1 90 ? -0.078 -0.107 12.401 1.00 93.25 90 SER A O 1
ATOM 676 N N . ALA A 1 91 ? -1.803 -0.890 13.615 1.00 93.12 91 ALA A N 1
ATOM 677 C CA . ALA A 1 91 ? -2.319 -1.763 12.564 1.00 93.12 91 ALA A CA 1
ATOM 678 C C . ALA A 1 91 ? -2.831 -0.947 11.370 1.00 93.12 91 ALA A C 1
ATOM 680 O O . ALA A 1 91 ? -2.423 -1.202 10.244 1.00 93.12 91 ALA A O 1
ATOM 681 N N . LEU A 1 92 ? -3.634 0.092 11.616 1.00 92.69 92 LEU A N 1
ATOM 682 C CA . LEU A 1 92 ? -4.140 0.979 10.562 1.00 92.69 92 LEU A CA 1
ATOM 683 C C . LEU A 1 92 ? -3.018 1.686 9.798 1.00 92.69 92 LEU A C 1
ATOM 685 O O . LEU A 1 92 ? -3.077 1.797 8.579 1.00 92.69 92 LEU A O 1
ATOM 689 N N . GLU A 1 93 ? -1.981 2.151 10.497 1.00 91.69 93 GLU A N 1
ATOM 690 C CA . GLU A 1 93 ? -0.817 2.752 9.842 1.00 91.69 93 GLU A CA 1
ATOM 691 C C . GLU A 1 93 ? -0.073 1.763 8.942 1.00 91.69 93 GLU A C 1
ATOM 693 O O . GLU A 1 93 ? 0.435 2.156 7.892 1.00 91.69 93 GLU A O 1
ATOM 698 N N . LEU A 1 94 ? 0.057 0.507 9.369 1.00 89.62 94 LEU A N 1
ATOM 699 C CA . LEU A 1 94 ? 0.781 -0.508 8.614 1.00 89.62 94 LEU A CA 1
ATOM 700 C C . LEU A 1 94 ? -0.013 -0.949 7.380 1.00 89.62 94 LEU A C 1
ATOM 702 O O . LEU A 1 94 ? 0.540 -0.978 6.284 1.00 89.62 94 LEU A O 1
ATOM 706 N N . GLU A 1 95 ? -1.313 -1.185 7.545 1.00 89.50 95 GLU A N 1
ATOM 707 C CA . GLU A 1 95 ? -2.237 -1.505 6.454 1.00 89.50 95 GLU A CA 1
ATOM 708 C C . GLU A 1 95 ? -2.346 -0.361 5.442 1.00 89.50 95 GLU A C 1
ATOM 710 O O . GLU A 1 95 ? -2.243 -0.580 4.237 1.00 89.50 95 GLU A O 1
ATOM 715 N N . GLY A 1 96 ? -2.464 0.882 5.921 1.00 88.88 96 GLY A N 1
ATOM 716 C CA . GLY A 1 96 ? -2.476 2.064 5.061 1.00 88.88 96 GLY A CA 1
ATOM 717 C C . GLY A 1 96 ? -1.204 2.175 4.219 1.00 88.88 96 GLY A C 1
ATOM 718 O O . GLY A 1 96 ? -1.284 2.390 3.015 1.00 88.88 96 GLY A O 1
ATOM 719 N N . ARG A 1 97 ? -0.027 1.931 4.813 1.00 86.88 97 ARG A N 1
ATOM 720 C CA . ARG A 1 97 ? 1.245 1.916 4.067 1.00 86.88 97 ARG A CA 1
ATOM 721 C C . ARG A 1 97 ? 1.310 0.796 3.035 1.00 86.88 97 ARG A C 1
ATOM 723 O O . ARG A 1 97 ? 1.850 1.017 1.956 1.00 86.88 97 ARG A O 1
ATOM 730 N N . ALA A 1 98 ? 0.800 -0.391 3.359 1.00 85.88 98 ALA A N 1
ATOM 731 C CA . ALA A 1 98 ? 0.766 -1.509 2.421 1.00 85.88 98 ALA A CA 1
ATOM 732 C C . ALA A 1 98 ? -0.145 -1.196 1.223 1.00 85.88 98 ALA A C 1
ATOM 734 O O . ALA A 1 98 ? 0.252 -1.398 0.077 1.00 85.88 98 ALA A O 1
ATOM 735 N N . GLN A 1 99 ? -1.324 -0.621 1.477 1.00 88.00 99 GLN A N 1
ATOM 736 C CA . GLN A 1 99 ? -2.254 -0.198 0.432 1.00 88.00 99 GLN A CA 1
ATOM 737 C C . GLN A 1 99 ? -1.677 0.928 -0.439 1.00 88.00 99 GLN A C 1
ATOM 739 O O . GLN A 1 99 ? -1.788 0.873 -1.662 1.00 88.00 99 GLN A O 1
ATOM 744 N N . GLU A 1 100 ? -1.030 1.925 0.172 1.00 89.00 100 GLU A N 1
ATOM 745 C CA . GLU A 1 100 ? -0.324 2.991 -0.549 1.00 89.00 100 GLU A CA 1
ATOM 746 C C . GLU A 1 100 ? 0.793 2.424 -1.435 1.00 89.00 100 GLU A C 1
ATOM 748 O O . GLU A 1 100 ? 0.891 2.789 -2.606 1.00 89.00 100 GLU A O 1
ATOM 753 N N . ALA A 1 101 ? 1.612 1.506 -0.911 1.00 88.50 101 ALA A N 1
ATOM 754 C CA . ALA A 1 101 ? 2.690 0.877 -1.671 1.00 88.50 101 ALA A CA 1
ATOM 755 C C . ALA A 1 101 ? 2.161 0.074 -2.871 1.00 88.50 101 ALA A C 1
ATOM 757 O O . ALA A 1 101 ? 2.688 0.226 -3.974 1.00 88.50 101 ALA A O 1
ATOM 758 N N . GLY A 1 102 ? 1.098 -0.716 -2.677 1.00 89.81 102 GLY A N 1
ATOM 759 C CA . GLY A 1 102 ? 0.429 -1.445 -3.759 1.00 89.81 102 GLY A CA 1
ATOM 760 C C . GLY A 1 102 ? -0.133 -0.503 -4.822 1.00 89.81 102 GLY A C 1
ATOM 761 O O . GLY A 1 102 ? 0.148 -0.661 -6.008 1.00 89.81 102 GLY A O 1
ATOM 762 N N . TYR A 1 103 ? -0.816 0.568 -4.405 1.00 91.50 103 TYR A N 1
ATOM 763 C CA . TYR A 1 103 ? -1.331 1.577 -5.332 1.00 91.50 103 TYR A CA 1
ATOM 764 C C . TYR A 1 103 ? -0.221 2.210 -6.183 1.00 91.50 103 TYR A C 1
ATOM 766 O O . TYR A 1 103 ? -0.350 2.295 -7.405 1.00 91.50 103 TYR A O 1
ATOM 774 N N . VAL A 1 104 ? 0.894 2.613 -5.560 1.00 91.94 104 VAL A N 1
ATOM 775 C CA . VAL A 1 104 ? 2.039 3.185 -6.285 1.00 91.94 104 VAL A CA 1
ATOM 776 C C . VAL A 1 104 ? 2.645 2.181 -7.263 1.00 91.94 104 VAL A C 1
ATOM 778 O O . VAL A 1 104 ? 2.951 2.549 -8.398 1.00 91.94 104 VAL A O 1
ATOM 781 N N . ALA A 1 105 ? 2.809 0.923 -6.856 1.00 92.75 105 ALA A N 1
ATOM 782 C CA . ALA A 1 105 ? 3.376 -0.118 -7.703 1.00 92.75 105 ALA A CA 1
ATOM 783 C C . ALA A 1 105 ? 2.462 -0.461 -8.900 1.00 92.75 105 ALA A C 1
ATOM 785 O O . ALA A 1 105 ? 2.956 -0.536 -10.028 1.00 92.75 105 ALA A O 1
ATOM 786 N N . SER A 1 106 ? 1.144 -0.555 -8.689 1.00 93.69 106 SER A N 1
ATOM 787 C CA . SER A 1 106 ? 0.132 -0.722 -9.746 1.00 93.69 106 SER A CA 1
ATOM 788 C C . SER A 1 106 ? 0.174 0.430 -10.755 1.00 93.69 106 SER A C 1
ATOM 790 O O . SER A 1 106 ? 0.240 0.222 -11.969 1.00 93.69 106 SER A O 1
ATOM 792 N N . GLU A 1 107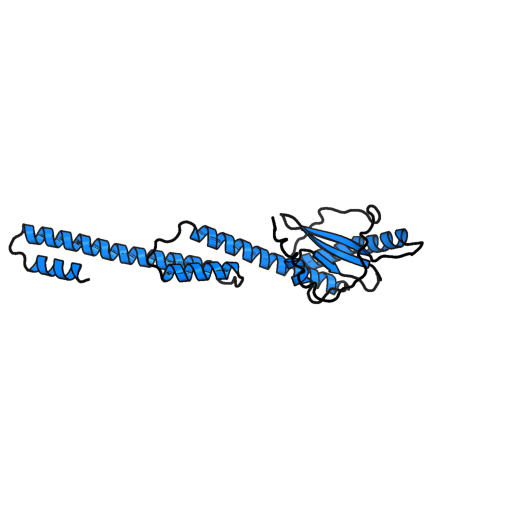 ? 0.177 1.672 -10.269 1.00 94.88 107 GLU A N 1
ATOM 793 C CA . GLU A 1 107 ? 0.202 2.848 -11.138 1.00 94.88 107 GLU A CA 1
ATOM 794 C C . GLU A 1 107 ? 1.524 2.987 -11.900 1.00 94.88 107 GLU A C 1
ATOM 796 O O . GLU A 1 107 ? 1.524 3.379 -13.069 1.00 94.88 107 GLU A O 1
ATOM 801 N N . LEU A 1 108 ? 2.648 2.605 -11.286 1.00 94.88 108 LEU A N 1
ATOM 802 C CA . LEU A 1 108 ? 3.939 2.524 -11.965 1.00 94.88 108 LEU A CA 1
ATOM 803 C C . LEU A 1 108 ? 3.930 1.464 -13.070 1.00 94.88 108 LEU A C 1
ATOM 805 O O . LEU A 1 108 ? 4.355 1.760 -14.187 1.00 94.88 108 LEU A O 1
ATOM 809 N N . GLN A 1 109 ? 3.412 0.265 -12.791 1.00 95.00 109 GLN A N 1
ATOM 810 C CA . GLN A 1 109 ? 3.268 -0.799 -13.785 1.00 95.00 109 GLN A CA 1
ATOM 811 C C . GLN A 1 109 ? 2.422 -0.333 -14.972 1.00 95.00 109 GLN A C 1
ATOM 813 O O . GLN A 1 109 ? 2.820 -0.501 -16.127 1.00 95.00 109 GLN A O 1
ATOM 818 N N . ARG A 1 110 ? 1.282 0.311 -14.697 1.00 94.56 110 ARG A N 1
ATOM 819 C CA . ARG A 1 110 ? 0.400 0.881 -15.720 1.00 94.56 110 ARG A CA 1
ATOM 820 C C . ARG A 1 110 ? 1.115 1.951 -16.548 1.00 94.56 110 ARG A C 1
ATOM 822 O O . ARG A 1 110 ? 1.077 1.899 -17.776 1.00 94.56 110 ARG A O 1
ATOM 829 N N . ALA A 1 111 ? 1.787 2.900 -15.896 1.00 95.12 111 ALA A N 1
ATOM 830 C CA . ALA A 1 111 ? 2.511 3.980 -16.561 1.00 95.12 111 ALA A CA 1
ATOM 831 C C . ALA A 1 111 ? 3.624 3.455 -17.481 1.00 95.12 111 ALA A C 1
ATOM 833 O O . ALA A 1 111 ? 3.743 3.912 -18.617 1.00 95.12 111 ALA A O 1
ATOM 834 N N . LEU A 1 112 ? 4.413 2.488 -17.009 1.00 95.00 112 LEU A N 1
ATOM 835 C CA . LEU A 1 112 ? 5.480 1.856 -17.783 1.00 95.00 112 LEU A CA 1
ATOM 836 C C . LEU A 1 112 ? 4.915 1.035 -18.953 1.00 95.00 112 LEU A C 1
ATOM 838 O O . LEU A 1 112 ? 5.375 1.191 -20.084 1.00 95.00 112 LEU A O 1
ATOM 842 N N . GLY A 1 113 ? 3.867 0.238 -18.733 1.00 94.69 113 GLY A N 1
ATOM 843 C CA . GLY A 1 113 ? 3.227 -0.534 -19.803 1.00 94.69 113 GLY A CA 1
ATOM 844 C C . GLY A 1 113 ? 2.661 0.356 -20.917 1.00 94.69 113 GLY A C 1
ATOM 845 O O . GLY A 1 113 ? 2.866 0.092 -22.099 1.00 94.69 113 GLY A O 1
ATOM 846 N N . GLU A 1 114 ? 2.027 1.477 -20.562 1.00 94.69 114 GLU A N 1
ATOM 847 C CA . GLU A 1 114 ? 1.524 2.460 -21.535 1.00 94.69 114 GLU A CA 1
ATOM 848 C C . GLU A 1 114 ? 2.630 3.158 -22.342 1.00 94.69 114 GLU A C 1
ATOM 850 O O . GLU A 1 114 ? 2.356 3.704 -23.413 1.00 94.69 114 GLU A O 1
ATOM 855 N N . LEU A 1 115 ? 3.862 3.173 -21.831 1.00 94.19 115 LEU A N 1
ATOM 856 C CA . LEU A 1 115 ? 5.037 3.731 -22.503 1.00 94.19 115 LEU A CA 1
ATOM 857 C C . LEU A 1 115 ? 5.806 2.681 -23.323 1.00 94.19 115 LEU A C 1
ATOM 859 O O . LEU A 1 115 ? 6.827 3.017 -23.918 1.00 94.19 115 LEU A O 1
ATOM 863 N N . GLY A 1 116 ? 5.309 1.441 -23.389 1.00 93.50 116 GLY A N 1
ATOM 864 C CA . GLY A 1 116 ? 5.902 0.364 -24.184 1.00 93.50 116 GLY A CA 1
ATOM 865 C C . GLY A 1 116 ? 7.035 -0.389 -23.486 1.00 93.50 116 GLY A C 1
ATOM 866 O O . GLY A 1 116 ? 7.810 -1.067 -24.157 1.00 93.50 116 GLY A O 1
ATOM 867 N N . TYR A 1 117 ? 7.150 -0.272 -22.160 1.00 95.06 117 TYR A N 1
ATOM 868 C CA . TYR A 1 117 ? 8.037 -1.136 -21.385 1.00 95.06 117 TYR A CA 1
ATOM 869 C C . TYR A 1 117 ? 7.421 -2.530 -21.221 1.00 95.06 117 TYR A C 1
ATOM 871 O O . TYR A 1 117 ? 6.207 -2.683 -21.090 1.00 95.06 117 TYR A O 1
ATOM 879 N N . GLU A 1 118 ? 8.278 -3.543 -21.198 1.00 93.56 118 GLU A N 1
ATOM 880 C CA . GLU A 1 118 ? 7.929 -4.926 -20.903 1.00 93.56 118 GLU A CA 1
ATOM 881 C C . GLU A 1 118 ? 8.147 -5.188 -19.413 1.00 93.56 118 GLU A C 1
ATOM 883 O O . GLU A 1 118 ? 9.249 -5.010 -18.884 1.00 93.56 118 GLU A O 1
ATOM 888 N N . LEU A 1 119 ? 7.078 -5.599 -18.736 1.00 92.75 119 LEU A N 1
ATOM 889 C CA . LEU A 1 119 ? 7.063 -5.885 -17.306 1.00 92.75 119 LEU A CA 1
ATOM 890 C C . LEU A 1 119 ? 6.627 -7.334 -17.084 1.00 92.75 119 LEU A C 1
ATOM 892 O O . LEU A 1 119 ? 5.799 -7.858 -17.831 1.00 92.75 119 LEU A O 1
ATOM 896 N N . GLY A 1 120 ? 7.168 -7.972 -16.047 1.00 85.75 120 GLY A N 1
ATOM 897 C CA . GLY A 1 120 ? 6.719 -9.300 -15.629 1.00 85.75 120 GLY A CA 1
ATOM 898 C C . GLY A 1 120 ? 5.282 -9.283 -15.079 1.00 85.75 120 GLY A C 1
ATOM 899 O O . GLY A 1 120 ? 4.833 -8.244 -14.588 1.00 85.75 120 GLY A O 1
ATOM 900 N N . PRO A 1 121 ? 4.565 -10.423 -15.113 1.00 79.56 121 PRO A N 1
ATOM 901 C CA . PRO A 1 121 ? 3.176 -10.518 -14.648 1.00 79.56 121 PRO A CA 1
ATOM 902 C C . PRO A 1 121 ? 3.010 -10.169 -13.160 1.00 79.56 121 PRO A C 1
ATOM 904 O O . PRO A 1 121 ? 1.977 -9.629 -12.779 1.00 79.56 121 PRO A O 1
ATOM 907 N N . ASP A 1 122 ? 4.051 -10.400 -12.355 1.00 87.81 122 ASP A N 1
ATOM 908 C CA . ASP A 1 122 ? 4.055 -10.170 -10.906 1.00 87.81 122 ASP A CA 1
ATOM 909 C C . ASP A 1 122 ? 4.809 -8.889 -10.505 1.00 87.81 122 ASP A C 1
ATOM 911 O O . ASP A 1 122 ? 5.303 -8.782 -9.384 1.00 87.81 122 ASP A O 1
ATOM 915 N N . PHE A 1 123 ? 4.965 -7.921 -11.418 1.00 91.12 123 PHE A N 1
ATOM 916 C CA . PHE A 1 123 ? 5.782 -6.724 -11.177 1.00 91.12 123 PHE A CA 1
ATOM 917 C C . PHE A 1 123 ? 5.375 -5.976 -9.899 1.00 91.12 123 PHE A C 1
ATOM 919 O O . PHE A 1 123 ? 6.244 -5.681 -9.078 1.00 91.12 123 PHE A O 1
ATOM 926 N N . GLU A 1 124 ? 4.079 -5.707 -9.712 1.00 88.69 124 GLU A N 1
ATOM 927 C CA . GLU A 1 124 ? 3.556 -5.033 -8.519 1.00 88.69 124 GLU A CA 1
ATOM 928 C C . GLU A 1 124 ? 3.919 -5.791 -7.235 1.00 88.69 124 GLU A C 1
ATOM 930 O O . GLU A 1 124 ? 4.553 -5.237 -6.335 1.00 88.69 124 GLU A O 1
ATOM 935 N N . THR A 1 125 ? 3.567 -7.076 -7.177 1.00 85.50 125 THR A N 1
ATOM 936 C CA . THR A 1 125 ? 3.776 -7.929 -6.003 1.00 85.50 125 THR A CA 1
ATOM 937 C C . THR A 1 125 ? 5.258 -8.066 -5.670 1.00 85.50 125 THR A C 1
ATOM 939 O O . THR A 1 125 ? 5.655 -7.897 -4.521 1.00 85.50 125 THR A O 1
ATOM 942 N N . VAL A 1 126 ? 6.107 -8.299 -6.673 1.00 88.06 126 VAL A N 1
ATOM 943 C CA . VAL A 1 126 ? 7.558 -8.422 -6.482 1.00 88.06 126 VAL A CA 1
ATOM 944 C C . VAL A 1 126 ? 8.163 -7.104 -6.001 1.00 88.06 126 VAL A C 1
ATOM 946 O O . VAL A 1 126 ? 9.013 -7.117 -5.110 1.00 88.06 126 VAL A O 1
ATOM 949 N N . LEU A 1 127 ? 7.720 -5.963 -6.536 1.00 89.12 127 LEU A N 1
ATOM 950 C CA . LEU A 1 127 ? 8.221 -4.659 -6.110 1.00 89.12 127 LEU A CA 1
ATOM 951 C C . LEU A 1 127 ? 7.867 -4.362 -4.647 1.00 89.12 127 LEU A C 1
ATOM 953 O O . LEU A 1 127 ? 8.718 -3.852 -3.917 1.00 89.12 127 LEU A O 1
ATOM 957 N N . VAL A 1 128 ? 6.648 -4.698 -4.219 1.00 87.25 128 VAL A N 1
ATOM 958 C CA . VAL A 1 128 ? 6.189 -4.498 -2.836 1.00 87.25 128 VAL A CA 1
ATOM 959 C C . VAL A 1 128 ? 6.880 -5.468 -1.871 1.00 87.25 128 VAL A C 1
ATOM 961 O O . VAL A 1 128 ? 7.399 -5.034 -0.843 1.00 87.25 128 VAL A O 1
ATOM 964 N N . ASP A 1 129 ? 6.953 -6.756 -2.214 1.00 86.44 129 ASP A N 1
ATOM 965 C CA . ASP A 1 129 ? 7.435 -7.799 -1.300 1.00 86.44 129 ASP A CA 1
ATOM 966 C C . ASP A 1 129 ? 8.964 -7.899 -1.250 1.00 86.44 129 ASP A C 1
ATOM 968 O O . ASP A 1 129 ? 9.556 -8.085 -0.184 1.00 86.44 129 ASP A O 1
ATOM 972 N N . GLN A 1 130 ? 9.627 -7.802 -2.406 1.00 85.25 130 GLN A N 1
ATOM 973 C CA . GLN A 1 130 ? 11.084 -7.951 -2.519 1.00 85.25 130 GLN A CA 1
ATOM 974 C C . GLN A 1 130 ? 11.810 -6.603 -2.501 1.00 85.25 130 GLN A C 1
ATOM 976 O O . GLN A 1 130 ? 13.033 -6.559 -2.344 1.00 85.25 130 GLN A O 1
ATOM 981 N N . GLY A 1 131 ? 11.078 -5.498 -2.663 1.00 87.50 131 GLY A N 1
ATOM 982 C CA . GLY A 1 131 ? 11.628 -4.146 -2.678 1.00 87.50 131 GLY A CA 1
ATOM 983 C C . GLY A 1 131 ? 12.384 -3.795 -3.959 1.00 87.50 131 GLY A C 1
ATOM 984 O O . GLY A 1 131 ? 12.933 -2.699 -4.048 1.00 87.50 131 GLY A O 1
ATOM 985 N N . PHE A 1 132 ? 12.451 -4.688 -4.948 1.00 91.38 132 PHE A N 1
ATOM 986 C CA . PHE A 1 132 ? 12.996 -4.385 -6.266 1.00 91.38 132 PHE A CA 1
ATOM 987 C C . PHE A 1 132 ? 12.434 -5.309 -7.340 1.00 91.38 132 PHE A C 1
ATOM 989 O O . PHE A 1 132 ? 12.075 -6.448 -7.062 1.00 91.38 132 PHE A O 1
ATOM 996 N N . THR A 1 133 ? 12.425 -4.834 -8.580 1.00 93.81 133 THR A N 1
ATOM 997 C CA . THR A 1 133 ? 12.120 -5.642 -9.763 1.00 93.81 133 THR A CA 1
ATOM 998 C C . THR A 1 133 ? 12.762 -5.014 -10.998 1.00 93.81 133 THR A C 1
ATOM 1000 O O . THR A 1 133 ? 13.214 -3.866 -10.954 1.00 93.81 133 THR A O 1
ATOM 1003 N N . ASP A 1 134 ? 12.818 -5.766 -12.090 1.00 93.00 134 ASP A N 1
ATOM 1004 C CA . ASP A 1 134 ? 13.430 -5.344 -13.346 1.00 93.00 134 ASP A CA 1
ATOM 1005 C C . ASP A 1 134 ? 12.354 -5.250 -14.440 1.00 93.00 134 ASP A C 1
ATOM 1007 O O . ASP A 1 134 ? 11.425 -6.057 -14.489 1.00 93.00 134 ASP A O 1
ATOM 1011 N N . PHE A 1 135 ? 12.481 -4.271 -15.330 1.00 94.06 135 PHE A N 1
ATOM 1012 C CA . PHE A 1 135 ? 11.648 -4.129 -16.527 1.00 94.06 135 PHE A CA 1
ATOM 1013 C C . PHE A 1 135 ? 12.519 -3.767 -17.732 1.00 94.06 135 PHE A C 1
ATOM 1015 O O . PHE A 1 135 ? 13.591 -3.183 -17.578 1.00 94.06 135 PHE A O 1
ATOM 1022 N N . SER A 1 136 ? 12.096 -4.121 -18.940 1.00 93.19 136 SER A N 1
ATOM 1023 C CA . SER A 1 136 ? 12.891 -3.933 -20.160 1.00 93.19 136 SER A CA 1
ATOM 1024 C C . SER A 1 136 ? 12.126 -3.160 -21.226 1.00 93.19 136 SER A C 1
ATOM 1026 O O . SER A 1 136 ? 10.964 -2.798 -21.055 1.00 93.19 136 SER A O 1
ATOM 1028 N N . ARG A 1 137 ? 12.802 -2.874 -22.338 1.00 93.06 137 ARG A N 1
ATOM 1029 C CA . ARG A 1 137 ? 12.166 -2.439 -23.581 1.00 93.06 137 ARG A CA 1
ATOM 1030 C C . ARG A 1 137 ? 12.631 -3.330 -24.726 1.00 93.06 137 ARG A C 1
ATOM 1032 O O . ARG A 1 137 ? 13.817 -3.676 -24.741 1.00 93.06 137 ARG A O 1
ATOM 1039 N N . PRO A 1 138 ? 11.766 -3.632 -25.709 1.00 90.31 138 PRO A N 1
ATOM 1040 C CA . PRO A 1 138 ? 12.144 -4.435 -26.871 1.00 90.31 138 PRO A CA 1
ATOM 1041 C C . PRO A 1 138 ? 13.348 -3.862 -27.631 1.00 90.31 138 PRO A C 1
ATOM 1043 O O . PRO A 1 138 ? 14.160 -4.604 -28.184 1.00 90.31 138 PRO A O 1
ATOM 1046 N N . GLU A 1 139 ? 13.495 -2.533 -27.644 1.00 90.06 139 GLU A N 1
ATOM 1047 C CA . GLU A 1 139 ? 14.579 -1.838 -28.346 1.00 90.06 139 GLU A CA 1
ATOM 1048 C C . GLU A 1 139 ? 15.951 -1.956 -27.651 1.00 90.06 139 GLU A C 1
ATOM 1050 O O . GLU A 1 139 ? 16.983 -1.605 -28.240 1.00 90.06 139 GLU A O 1
ATOM 1055 N N . TRP A 1 140 ? 15.997 -2.474 -26.416 1.00 91.12 140 TRP A N 1
ATOM 1056 C CA . TRP A 1 140 ? 17.206 -2.583 -25.594 1.00 91.12 140 TRP A CA 1
ATOM 1057 C C . TRP A 1 140 ? 17.586 -4.043 -25.289 1.00 91.12 140 TRP A C 1
ATOM 1059 O O . TRP A 1 140 ? 17.657 -4.442 -24.124 1.00 91.12 140 TRP A O 1
ATOM 1069 N N . PRO A 1 141 ? 17.882 -4.873 -26.307 1.00 88.31 141 PRO A N 1
ATOM 1070 C CA . PRO A 1 141 ? 18.204 -6.276 -26.078 1.00 88.31 141 PRO A CA 1
ATOM 1071 C C . PRO A 1 141 ? 19.438 -6.418 -25.177 1.00 88.31 141 PRO A C 1
ATOM 1073 O O . PRO A 1 141 ? 20.491 -5.835 -25.445 1.00 88.31 141 PRO A O 1
ATOM 1076 N N . GLY A 1 142 ? 19.304 -7.211 -24.112 1.00 88.94 142 GLY A N 1
ATOM 1077 C CA . GLY A 1 142 ? 20.363 -7.452 -23.124 1.00 88.94 142 GLY A CA 1
ATOM 1078 C C . GLY A 1 142 ? 20.445 -6.426 -21.987 1.00 88.94 142 GLY A C 1
ATOM 1079 O O . GLY A 1 142 ? 21.306 -6.580 -21.116 1.00 88.94 142 GLY A O 1
ATOM 1080 N N . TYR A 1 143 ? 19.555 -5.429 -21.968 1.00 93.56 143 TYR A N 1
ATOM 1081 C CA . TYR A 1 143 ? 19.438 -4.425 -20.912 1.00 93.56 143 TYR A CA 1
ATOM 1082 C C . TYR A 1 143 ? 18.086 -4.520 -20.208 1.00 93.56 143 TYR A C 1
ATOM 1084 O O . TYR A 1 143 ? 17.079 -4.918 -20.791 1.00 93.56 143 TYR A O 1
ATOM 1092 N N . ALA A 1 144 ? 18.072 -4.094 -18.954 1.00 94.12 144 ALA A N 1
ATOM 1093 C CA . ALA A 1 144 ? 16.867 -3.857 -18.182 1.00 94.12 144 ALA A CA 1
ATOM 1094 C C . ALA A 1 144 ? 17.068 -2.617 -17.307 1.00 94.12 144 ALA A C 1
ATOM 1096 O O . ALA A 1 144 ? 18.183 -2.126 -17.127 1.00 94.12 144 ALA A O 1
ATOM 1097 N N . VAL A 1 145 ? 15.985 -2.115 -16.742 1.00 94.81 145 VAL A N 1
ATOM 1098 C CA . VAL A 1 145 ? 15.999 -1.101 -15.701 1.00 94.81 145 VAL A CA 1
ATOM 1099 C C . VAL A 1 145 ? 15.520 -1.766 -14.426 1.00 94.81 145 VAL A C 1
ATOM 1101 O O . VAL A 1 145 ? 14.403 -2.272 -14.356 1.00 94.81 145 VAL A O 1
ATOM 1104 N N . ARG A 1 146 ? 16.376 -1.754 -13.409 1.00 94.12 146 ARG A N 1
ATOM 1105 C CA . ARG A 1 146 ? 16.022 -2.161 -12.058 1.00 94.12 146 ARG A CA 1
ATOM 1106 C C . ARG A 1 146 ? 15.385 -0.991 -11.337 1.00 94.12 146 ARG A C 1
ATOM 1108 O O . ARG A 1 146 ? 16.024 0.050 -11.189 1.00 94.12 146 ARG A O 1
ATOM 1115 N N . VAL A 1 147 ? 14.172 -1.181 -10.840 1.00 94.12 147 VAL A N 1
ATOM 1116 C CA . VAL A 1 147 ? 13.544 -0.283 -9.870 1.00 94.12 147 VAL A CA 1
ATOM 1117 C C . VAL A 1 147 ? 13.705 -0.862 -8.468 1.00 94.12 147 VAL A C 1
ATOM 1119 O O . VAL A 1 147 ? 13.545 -2.066 -8.274 1.00 94.12 147 VAL A O 1
ATOM 1122 N N . ARG A 1 148 ? 14.042 -0.023 -7.487 1.00 92.75 148 ARG A N 1
ATOM 1123 C CA . ARG A 1 148 ? 14.125 -0.393 -6.067 1.00 92.75 148 ARG A CA 1
ATOM 1124 C C . ARG A 1 148 ? 13.328 0.583 -5.212 1.00 92.75 148 ARG A C 1
ATOM 1126 O O . ARG A 1 148 ? 13.371 1.784 -5.458 1.00 92.75 148 ARG A O 1
ATOM 1133 N N . VAL A 1 149 ? 12.653 0.076 -4.189 1.00 90.06 149 VAL A N 1
ATOM 1134 C CA . VAL A 1 149 ? 11.986 0.877 -3.160 1.00 90.06 149 VAL A CA 1
ATOM 1135 C C . VAL A 1 149 ? 12.975 1.148 -2.030 1.00 90.06 149 VAL A C 1
ATOM 1137 O O . VAL A 1 149 ? 13.572 0.223 -1.477 1.00 90.06 149 VAL A O 1
ATOM 1140 N N . GLY A 1 150 ? 13.150 2.419 -1.677 1.00 82.75 150 GLY A N 1
ATOM 1141 C CA . GLY A 1 150 ? 14.108 2.859 -0.669 1.00 82.75 150 GLY A CA 1
ATOM 1142 C C . GLY A 1 150 ? 13.507 3.739 0.428 1.00 82.75 150 GLY A C 1
ATOM 1143 O O . GLY A 1 150 ? 12.615 4.550 0.193 1.00 82.75 150 GLY A O 1
ATOM 1144 N N . GLY A 1 151 ? 14.090 3.628 1.627 1.00 75.94 151 GLY A N 1
ATOM 1145 C CA . GLY A 1 151 ? 14.093 4.652 2.679 1.00 75.94 151 GLY A CA 1
ATOM 1146 C C . GLY A 1 151 ? 12.765 5.042 3.340 1.00 75.94 151 GLY A C 1
ATOM 1147 O O . GLY A 1 151 ? 11.722 4.413 3.189 1.00 75.94 151 GLY A O 1
ATOM 1148 N N . ARG A 1 152 ? 12.854 6.109 4.148 1.00 77.06 152 ARG A N 1
ATOM 1149 C CA . ARG A 1 152 ? 11.724 6.827 4.752 1.00 77.06 152 ARG A CA 1
ATOM 1150 C C . ARG A 1 152 ? 12.058 8.330 4.765 1.00 77.06 152 ARG A C 1
ATOM 1152 O O . ARG A 1 152 ? 12.967 8.708 5.505 1.00 77.06 152 ARG A O 1
ATOM 1159 N N . PRO A 1 153 ? 11.375 9.188 3.983 1.00 75.56 153 PRO A N 1
ATOM 1160 C CA . PRO A 1 153 ? 10.213 8.901 3.132 1.00 75.56 153 PRO A CA 1
ATOM 1161 C C . PRO A 1 153 ? 10.523 7.922 1.981 1.00 75.56 153 PRO A C 1
ATOM 1163 O O . PRO A 1 153 ? 11.691 7.794 1.597 1.00 75.56 153 PRO A O 1
ATOM 1166 N N . PRO A 1 154 ? 9.500 7.204 1.478 1.00 81.25 154 PRO A N 1
ATOM 1167 C CA . PRO A 1 154 ? 9.675 6.244 0.396 1.00 81.25 154 PRO A CA 1
ATOM 1168 C C . PRO A 1 154 ? 10.142 6.953 -0.879 1.00 81.25 154 PRO A C 1
ATOM 1170 O O . PRO A 1 154 ? 9.638 8.019 -1.229 1.00 81.25 154 PRO A O 1
ATOM 1173 N N . HIS A 1 155 ? 11.108 6.356 -1.566 1.00 88.19 155 HIS A N 1
ATOM 1174 C CA . HIS A 1 155 ? 11.570 6.780 -2.885 1.00 88.19 155 HIS A CA 1
ATOM 1175 C C . HIS A 1 155 ? 11.794 5.567 -3.786 1.00 88.19 155 HIS A C 1
ATOM 1177 O O . HIS A 1 155 ? 11.952 4.443 -3.305 1.00 88.19 155 HIS A O 1
ATOM 1183 N N . LEU A 1 156 ? 11.794 5.812 -5.095 1.00 90.94 156 LEU A N 1
ATOM 1184 C CA . LEU A 1 156 ? 12.102 4.816 -6.111 1.00 90.94 156 LEU A CA 1
ATOM 1185 C C . LEU A 1 156 ? 13.453 5.139 -6.740 1.00 90.94 156 LEU A C 1
ATOM 1187 O O . LEU A 1 156 ? 13.642 6.226 -7.287 1.00 90.94 156 LEU A O 1
ATOM 1191 N N . ASP A 1 157 ? 14.366 4.178 -6.683 1.00 92.56 157 ASP A N 1
ATOM 1192 C CA . ASP A 1 157 ? 15.649 4.241 -7.368 1.00 92.56 157 ASP A CA 1
ATOM 1193 C C . ASP A 1 157 ? 15.571 3.444 -8.662 1.00 92.56 157 ASP A C 1
ATOM 1195 O O . ASP A 1 157 ? 15.201 2.271 -8.655 1.00 92.56 157 ASP A O 1
ATOM 1199 N N . PHE A 1 158 ? 15.967 4.069 -9.766 1.00 93.69 158 PHE A N 1
ATOM 1200 C CA . PHE A 1 158 ? 16.043 3.421 -11.067 1.00 93.69 158 PHE A CA 1
ATOM 1201 C C . PHE A 1 158 ? 17.497 3.298 -11.488 1.00 93.69 158 PHE A C 1
ATOM 1203 O O . PHE A 1 158 ? 18.233 4.285 -11.467 1.00 93.69 158 PHE A O 1
ATOM 1210 N N . ASN A 1 159 ? 17.900 2.099 -11.894 1.00 93.50 159 ASN A N 1
ATOM 1211 C CA . ASN A 1 159 ? 19.251 1.842 -12.360 1.00 93.50 159 ASN A CA 1
ATOM 1212 C C . ASN A 1 159 ? 19.210 0.981 -13.617 1.00 93.50 159 ASN A C 1
ATOM 1214 O O . ASN A 1 159 ? 18.599 -0.087 -13.613 1.00 93.50 159 ASN A O 1
ATOM 1218 N N . VAL A 1 160 ? 19.871 1.420 -14.685 1.00 94.50 160 VAL A N 1
ATOM 1219 C CA . VAL A 1 160 ? 20.058 0.564 -15.859 1.00 94.50 160 VAL A CA 1
ATOM 1220 C C . VAL A 1 160 ? 21.006 -0.568 -15.465 1.00 94.50 160 VAL A C 1
ATOM 1222 O O . VAL A 1 160 ? 22.022 -0.348 -14.804 1.00 94.50 160 VAL A O 1
ATOM 1225 N N . VAL A 1 161 ? 20.651 -1.791 -15.839 1.00 93.75 161 VAL A N 1
ATOM 1226 C CA . VAL A 1 161 ? 21.427 -3.011 -15.614 1.00 93.75 161 VAL A CA 1
ATOM 1227 C C . VAL A 1 161 ? 21.532 -3.782 -16.922 1.00 93.75 161 VAL A C 1
ATOM 1229 O O . VAL A 1 161 ? 20.707 -3.624 -17.825 1.00 93.75 161 VAL A O 1
ATOM 1232 N N . ARG A 1 162 ? 22.546 -4.635 -17.049 1.00 93.88 162 ARG A N 1
ATOM 1233 C CA . ARG A 1 162 ? 22.710 -5.453 -18.257 1.00 93.88 162 ARG A CA 1
ATOM 1234 C C . ARG A 1 162 ? 23.309 -6.818 -17.985 1.00 93.88 162 ARG A C 1
ATOM 1236 O O . ARG A 1 162 ? 23.996 -7.024 -16.985 1.00 93.88 162 ARG A O 1
ATOM 1243 N N . GLY A 1 163 ? 23.113 -7.722 -18.937 1.00 89.12 163 GLY A N 1
ATOM 1244 C CA . GLY A 1 163 ? 23.842 -8.983 -18.992 1.00 89.12 163 GLY A CA 1
ATOM 1245 C C . GLY A 1 163 ? 25.334 -8.804 -19.301 1.00 89.12 163 GLY A C 1
ATOM 1246 O O . GLY A 1 163 ? 25.808 -7.735 -19.710 1.00 89.12 163 GLY A O 1
ATOM 1247 N N . ALA A 1 164 ? 26.095 -9.886 -19.129 1.00 86.75 164 ALA A N 1
ATOM 1248 C CA . ALA A 1 164 ? 27.465 -9.955 -19.626 1.00 86.75 164 ALA A CA 1
ATOM 1249 C C . ALA A 1 164 ? 27.482 -9.844 -21.161 1.00 86.75 164 ALA A C 1
ATOM 1251 O O . ALA A 1 164 ? 26.642 -10.424 -21.844 1.00 86.75 164 ALA A O 1
ATOM 1252 N N . SER A 1 165 ? 28.445 -9.091 -21.688 1.00 84.12 165 SER A N 1
ATOM 1253 C CA . SER A 1 165 ? 28.603 -8.818 -23.116 1.00 84.12 165 SER A CA 1
ATOM 1254 C C . SER A 1 165 ? 30.086 -8.628 -23.426 1.00 84.12 165 SER A C 1
ATOM 1256 O O . SER A 1 165 ? 30.819 -8.058 -22.614 1.00 84.12 165 SER A O 1
ATOM 1258 N N . ASP A 1 166 ? 30.519 -9.108 -24.587 1.00 79.62 166 ASP A N 1
ATOM 1259 C CA . ASP A 1 166 ? 31.882 -9.025 -25.121 1.00 79.62 166 ASP A CA 1
ATOM 1260 C C . ASP A 1 166 ? 32.010 -8.001 -26.266 1.00 79.62 166 ASP A C 1
ATOM 1262 O O . ASP A 1 166 ? 33.008 -7.967 -26.989 1.00 79.62 166 ASP A O 1
ATOM 1266 N N . ARG A 1 167 ? 31.006 -7.132 -26.427 1.00 83.69 167 ARG A N 1
ATOM 1267 C CA . ARG A 1 167 ? 30.987 -6.102 -27.467 1.00 83.69 167 ARG A CA 1
ATOM 1268 C C . ARG A 1 167 ? 32.134 -5.101 -27.323 1.00 83.69 167 ARG A C 1
ATOM 1270 O O . ARG A 1 167 ? 32.395 -4.565 -26.249 1.00 83.69 167 ARG A O 1
ATOM 1277 N N . ILE A 1 168 ? 32.749 -4.755 -28.453 1.00 83.81 168 ILE A N 1
ATOM 1278 C CA . ILE A 1 168 ? 33.818 -3.744 -28.524 1.00 83.81 168 ILE A CA 1
ATOM 1279 C C . ILE A 1 168 ? 33.270 -2.334 -28.233 1.00 83.81 168 ILE A C 1
ATOM 1281 O O . ILE A 1 168 ? 33.950 -1.515 -27.620 1.00 83.81 168 ILE A O 1
ATOM 1285 N N . ASP A 1 169 ? 32.030 -2.052 -28.638 1.00 90.00 169 ASP A N 1
ATOM 1286 C CA . ASP A 1 169 ? 31.353 -0.757 -28.488 1.00 90.00 169 ASP A CA 1
ATOM 1287 C C . ASP A 1 169 ? 30.519 -0.639 -27.196 1.00 90.00 169 ASP A C 1
ATOM 1289 O O . ASP A 1 169 ? 29.709 0.281 -27.065 1.00 90.00 169 ASP A O 1
ATOM 1293 N N . GLN A 1 170 ? 30.724 -1.540 -26.226 1.00 90.75 170 GLN A N 1
ATOM 1294 C CA . GLN A 1 170 ? 29.862 -1.687 -25.049 1.00 90.75 170 GLN A CA 1
ATOM 1295 C C . GLN A 1 170 ? 29.663 -0.384 -24.264 1.00 90.75 170 GLN A C 1
ATOM 1297 O O . GLN A 1 170 ? 28.538 -0.047 -23.920 1.00 90.75 170 GLN A O 1
ATOM 1302 N N . ALA A 1 171 ? 30.728 0.387 -24.024 1.00 89.69 171 ALA A N 1
ATOM 1303 C CA . ALA A 1 171 ? 30.634 1.640 -23.269 1.00 89.69 171 ALA A CA 1
ATOM 1304 C C . ALA A 1 171 ? 29.804 2.720 -23.990 1.00 89.69 171 ALA A C 1
ATOM 1306 O O . ALA A 1 171 ? 29.162 3.549 -23.346 1.00 89.69 171 ALA A O 1
ATOM 1307 N N . SER A 1 172 ? 29.819 2.727 -25.326 1.00 91.31 172 SER A N 1
ATOM 1308 C CA . SER A 1 172 ? 28.991 3.640 -26.118 1.00 91.31 172 SER A CA 1
ATOM 1309 C C . SER A 1 172 ? 27.526 3.218 -26.074 1.00 91.31 172 SER A C 1
ATOM 1311 O O . SER A 1 172 ? 26.662 4.075 -25.905 1.00 91.31 172 SER A O 1
ATOM 1313 N N . ARG A 1 173 ? 27.257 1.909 -26.162 1.00 92.75 173 ARG A N 1
ATOM 1314 C CA . ARG A 1 173 ? 25.901 1.361 -26.070 1.00 92.75 173 ARG A CA 1
ATOM 1315 C C . ARG A 1 173 ? 25.290 1.547 -24.679 1.00 92.75 173 ARG A C 1
ATOM 1317 O O . ARG A 1 173 ? 24.126 1.915 -24.584 1.00 92.75 173 ARG A O 1
ATOM 1324 N N . ASP A 1 174 ? 26.081 1.360 -23.623 1.00 93.00 174 ASP A N 1
ATOM 1325 C CA . ASP A 1 174 ? 25.683 1.614 -22.232 1.00 93.00 174 ASP A CA 1
ATOM 1326 C C . ASP A 1 174 ? 25.178 3.059 -22.074 1.00 93.00 174 ASP A C 1
ATOM 1328 O O . ASP A 1 174 ? 24.055 3.282 -21.625 1.00 93.00 174 ASP A O 1
ATOM 1332 N N . ARG A 1 175 ? 25.950 4.037 -22.567 1.00 93.81 175 ARG A N 1
ATOM 1333 C CA . ARG A 1 175 ? 25.568 5.456 -22.523 1.00 93.81 175 ARG A CA 1
ATOM 1334 C C . ARG A 1 175 ? 24.334 5.780 -23.369 1.00 93.81 175 ARG A C 1
ATOM 1336 O O . ARG A 1 175 ? 23.556 6.648 -22.982 1.00 93.81 175 ARG A O 1
ATOM 1343 N N . GLU A 1 176 ? 24.166 5.134 -24.521 1.00 94.19 176 GLU A N 1
ATOM 1344 C CA . GLU A 1 176 ? 22.994 5.322 -25.389 1.00 94.19 176 GLU A CA 1
ATOM 1345 C C . GLU A 1 176 ? 21.709 4.906 -24.659 1.00 94.19 176 GLU A C 1
ATOM 1347 O O . GLU A 1 176 ? 20.774 5.698 -24.571 1.00 94.19 176 GLU A O 1
ATOM 1352 N N . VAL A 1 177 ? 21.703 3.707 -24.064 1.00 94.31 177 VAL A N 1
ATOM 1353 C CA . VAL A 1 177 ? 20.550 3.181 -23.315 1.00 94.31 177 VAL A CA 1
ATOM 1354 C C . VAL A 1 177 ? 20.258 4.033 -22.076 1.00 94.31 177 VAL A C 1
ATOM 1356 O O . VAL A 1 177 ? 19.103 4.363 -21.817 1.00 94.31 177 VAL A O 1
ATOM 1359 N N . GLU A 1 178 ? 21.289 4.443 -21.330 1.00 94.75 178 GLU A N 1
ATOM 1360 C CA . GLU A 1 178 ? 21.113 5.344 -20.184 1.00 94.75 178 GLU A CA 1
ATOM 1361 C C . GLU A 1 178 ? 20.537 6.700 -20.593 1.00 94.75 178 GLU A C 1
ATOM 1363 O O . GLU A 1 178 ? 19.630 7.196 -19.930 1.00 94.75 178 GLU A O 1
ATOM 1368 N N . THR A 1 179 ? 21.015 7.282 -21.698 1.00 94.94 179 THR A N 1
ATOM 1369 C CA . THR A 1 179 ? 20.463 8.534 -22.240 1.00 94.94 179 THR A CA 1
ATOM 1370 C C . THR A 1 179 ? 18.982 8.377 -22.556 1.00 94.94 179 THR A C 1
ATOM 1372 O O . THR A 1 179 ? 18.172 9.173 -22.089 1.00 94.94 179 THR A O 1
ATOM 1375 N N . GLU A 1 180 ? 18.613 7.325 -23.290 1.00 94.00 180 GLU A N 1
ATOM 1376 C CA . GLU A 1 180 ? 17.224 7.110 -23.695 1.00 94.00 180 GLU A CA 1
ATOM 1377 C C . GLU A 1 180 ? 16.299 6.895 -22.486 1.00 94.00 180 GLU A C 1
ATOM 1379 O O . GLU A 1 180 ? 15.198 7.448 -22.434 1.00 94.00 180 GLU A O 1
ATOM 1384 N N . PHE A 1 181 ? 16.752 6.148 -21.475 1.00 93.62 181 PHE A N 1
ATOM 1385 C CA . PHE A 1 181 ? 15.995 5.989 -20.236 1.00 93.62 181 PHE A CA 1
ATOM 1386 C C . PHE A 1 181 ? 15.853 7.314 -19.474 1.00 93.62 181 PHE A C 1
ATOM 1388 O O . PHE A 1 181 ? 14.746 7.668 -19.062 1.00 93.62 181 PHE A O 1
ATOM 1395 N N . CYS A 1 182 ? 16.947 8.064 -19.303 1.00 92.75 182 CYS A N 1
ATOM 1396 C CA . CYS A 1 182 ? 16.939 9.361 -18.627 1.00 92.75 182 CYS A CA 1
ATOM 1397 C C . CYS A 1 182 ? 15.994 10.364 -19.305 1.00 92.75 182 CYS A C 1
ATOM 1399 O O . CYS A 1 182 ? 15.248 11.057 -18.606 1.00 92.75 182 CYS A O 1
ATOM 1401 N N . ASP A 1 183 ? 15.980 10.407 -20.637 1.00 92.69 183 ASP A N 1
ATOM 1402 C CA . ASP A 1 183 ? 15.091 11.268 -21.422 1.00 92.69 183 ASP A CA 1
ATOM 1403 C C . ASP A 1 183 ? 13.617 10.839 -21.287 1.00 92.69 183 ASP A C 1
ATOM 1405 O O . ASP A 1 183 ? 12.714 11.679 -21.228 1.00 92.69 183 ASP A O 1
ATOM 1409 N N . GLY A 1 184 ? 13.360 9.533 -21.155 1.00 90.88 184 GLY A N 1
ATOM 1410 C CA . GLY A 1 184 ? 12.023 8.966 -20.965 1.00 90.88 184 GLY A CA 1
ATOM 1411 C C . GLY A 1 184 ? 11.400 9.201 -19.581 1.00 90.88 184 GLY A C 1
ATOM 1412 O O . GLY A 1 184 ? 10.177 9.115 -19.443 1.00 90.88 184 GLY A O 1
ATOM 1413 N N . GLN A 1 185 ? 12.189 9.537 -18.551 1.00 89.69 185 GLN A N 1
ATOM 1414 C CA . GLN A 1 185 ? 11.691 9.669 -17.169 1.00 89.69 185 GLN A CA 1
ATOM 1415 C C . GLN A 1 185 ? 10.570 10.705 -17.018 1.00 89.69 185 GLN A C 1
ATOM 1417 O O . GLN A 1 185 ? 9.628 10.488 -16.256 1.00 89.69 185 GLN A O 1
ATOM 1422 N N . GLY A 1 186 ? 10.634 11.817 -17.757 1.00 91.75 186 GLY A N 1
ATOM 1423 C CA . GLY A 1 186 ? 9.600 12.854 -17.694 1.00 91.75 186 GLY A CA 1
ATOM 1424 C C . GLY A 1 186 ? 8.217 12.338 -18.107 1.00 91.75 186 GLY A C 1
ATOM 1425 O O . GLY A 1 186 ? 7.208 12.733 -17.523 1.00 91.75 186 GLY A O 1
ATOM 1426 N N . ALA A 1 187 ? 8.162 11.408 -19.064 1.00 93.81 187 ALA A N 1
ATOM 1427 C CA . ALA A 1 187 ? 6.911 10.798 -19.502 1.00 93.81 187 ALA A CA 1
ATOM 1428 C C . ALA A 1 187 ? 6.327 9.856 -18.438 1.00 93.81 187 ALA A C 1
ATOM 1430 O O . ALA A 1 187 ? 5.110 9.842 -18.247 1.00 93.81 187 ALA A O 1
ATOM 1431 N N . VAL A 1 188 ? 7.181 9.119 -17.716 1.00 92.75 188 VAL A N 1
ATOM 1432 C CA . VAL A 1 188 ? 6.765 8.269 -16.587 1.00 92.75 188 VAL A CA 1
ATOM 1433 C C . VAL A 1 188 ? 6.153 9.128 -15.481 1.00 92.75 188 VAL A C 1
ATOM 1435 O O . VAL A 1 188 ? 5.031 8.865 -15.054 1.00 92.75 188 VAL A O 1
ATOM 1438 N N . LEU A 1 189 ? 6.836 10.204 -15.075 1.00 93.12 189 LEU A N 1
ATOM 1439 C CA . LEU A 1 189 ? 6.342 11.116 -14.036 1.00 93.12 189 LEU A CA 1
ATOM 1440 C C . LEU A 1 189 ? 4.999 11.751 -14.423 1.00 93.12 189 LEU A C 1
ATOM 1442 O O . LEU A 1 189 ? 4.062 11.742 -13.630 1.00 93.12 189 LEU A O 1
ATOM 1446 N N . ALA A 1 190 ? 4.856 12.207 -15.670 1.00 94.38 190 ALA A N 1
ATOM 1447 C CA . ALA A 1 190 ? 3.598 12.773 -16.158 1.00 94.38 190 ALA A CA 1
ATOM 1448 C C . ALA A 1 190 ? 2.439 11.754 -16.192 1.00 94.38 190 ALA A C 1
ATOM 1450 O O . ALA A 1 190 ? 1.269 12.133 -16.116 1.00 94.38 190 ALA A O 1
ATOM 1451 N N . LYS A 1 191 ? 2.730 10.456 -16.348 1.00 94.69 191 LYS A N 1
ATOM 1452 C CA . LYS A 1 191 ? 1.725 9.382 -16.286 1.00 94.69 191 LYS A CA 1
ATOM 1453 C C . LYS A 1 191 ? 1.319 9.070 -14.847 1.00 94.69 191 LYS A C 1
ATOM 1455 O O . LYS A 1 191 ? 0.123 8.929 -14.598 1.00 94.69 191 LYS A O 1
ATOM 1460 N N . LEU A 1 192 ? 2.284 9.021 -13.930 1.00 93.81 192 LEU A N 1
ATOM 1461 C CA . LEU A 1 192 ? 2.043 8.855 -12.494 1.00 93.81 192 LEU A CA 1
ATOM 1462 C C . LEU A 1 192 ? 1.209 10.009 -11.925 1.00 93.81 192 LEU A C 1
ATOM 1464 O O . LEU A 1 192 ? 0.242 9.768 -11.207 1.00 93.81 192 LEU A O 1
ATOM 1468 N N . GLU A 1 193 ? 1.495 11.247 -12.332 1.00 94.69 193 GLU A N 1
ATOM 1469 C CA . GLU A 1 193 ? 0.732 12.425 -11.905 1.00 94.69 193 GLU A CA 1
ATOM 1470 C C . GLU A 1 193 ? -0.739 12.344 -12.344 1.00 94.69 193 GLU A C 1
ATOM 1472 O O . GLU A 1 193 ? -1.645 12.638 -11.565 1.00 94.69 193 GLU A O 1
ATOM 1477 N N . LYS A 1 194 ? -1.010 11.855 -13.563 1.00 93.44 194 LYS A N 1
ATOM 1478 C CA . LYS A 1 194 ? -2.386 11.585 -14.026 1.00 93.44 194 LYS A CA 1
ATOM 1479 C C . LYS A 1 194 ? -3.080 10.483 -13.224 1.00 93.44 194 LYS A C 1
ATOM 1481 O O . LYS A 1 194 ? -4.304 10.489 -13.142 1.00 93.44 194 LYS A O 1
ATOM 1486 N N . GLY A 1 195 ? -2.304 9.563 -12.656 1.00 89.44 195 GLY A N 1
ATOM 1487 C CA . GLY A 1 195 ? -2.739 8.563 -11.681 1.00 89.44 195 GLY A CA 1
ATOM 1488 C C . GLY A 1 195 ? -2.859 9.101 -10.250 1.00 89.44 195 GLY A C 1
ATOM 1489 O O . GLY A 1 195 ? -3.099 8.334 -9.326 1.00 89.44 195 GLY A O 1
ATOM 1490 N N . GLY A 1 196 ? -2.681 10.406 -10.025 1.00 92.06 196 GLY A N 1
ATOM 1491 C CA . GLY A 1 196 ? -2.771 11.022 -8.698 1.00 92.06 196 GLY A CA 1
ATOM 1492 C C . GLY A 1 196 ? -1.521 10.858 -7.830 1.00 92.06 196 GLY A C 1
ATOM 1493 O O . GLY A 1 196 ? -1.559 11.208 -6.652 1.00 92.06 196 GLY A O 1
ATOM 1494 N N . ILE A 1 197 ? -0.414 10.358 -8.385 1.00 91.62 197 ILE A N 1
ATOM 1495 C CA . ILE A 1 197 ? 0.860 10.209 -7.676 1.00 91.62 197 ILE A CA 1
ATOM 1496 C C . ILE A 1 197 ? 1.771 11.369 -8.059 1.00 91.62 197 ILE A C 1
ATOM 1498 O O . ILE A 1 197 ? 2.307 11.421 -9.166 1.00 91.62 197 ILE A O 1
ATOM 1502 N N . LEU A 1 198 ? 1.972 12.291 -7.122 1.00 90.44 198 LEU A N 1
ATOM 1503 C CA . LEU A 1 198 ? 2.957 13.353 -7.276 1.00 90.44 198 LEU A CA 1
ATOM 1504 C C . LEU A 1 198 ? 4.334 12.824 -6.863 1.00 90.44 198 LEU A C 1
ATOM 1506 O O . LEU A 1 198 ? 4.552 12.490 -5.699 1.00 90.44 198 LEU A O 1
ATOM 1510 N N . ALA A 1 199 ? 5.255 12.748 -7.820 1.00 86.69 199 ALA A N 1
ATOM 1511 C CA . ALA A 1 199 ? 6.619 12.295 -7.594 1.00 86.69 199 ALA A CA 1
ATOM 1512 C C . ALA A 1 199 ? 7.615 13.324 -8.132 1.00 86.69 199 ALA A C 1
ATOM 1514 O O . ALA A 1 199 ? 7.521 13.752 -9.282 1.00 86.69 199 ALA A O 1
ATOM 1515 N N . ASP A 1 200 ? 8.597 13.671 -7.302 1.00 86.50 200 ASP A N 1
ATOM 1516 C CA . ASP A 1 200 ? 9.682 14.579 -7.658 1.00 86.50 200 ASP A CA 1
ATOM 1517 C C . ASP A 1 200 ? 10.999 13.824 -7.816 1.00 86.50 200 ASP A C 1
ATOM 1519 O O . ASP A 1 200 ? 11.317 12.886 -7.079 1.00 86.50 200 ASP A O 1
ATOM 1523 N N . ARG A 1 201 ? 11.818 14.281 -8.763 1.00 88.19 201 ARG A N 1
ATOM 1524 C CA . ARG A 1 201 ? 13.150 13.723 -8.982 1.00 88.19 201 ARG A CA 1
ATOM 1525 C C . ARG A 1 201 ? 14.143 14.335 -8.001 1.00 88.19 201 ARG A C 1
ATOM 1527 O O . ARG A 1 201 ? 14.530 15.492 -8.137 1.00 88.19 201 ARG A O 1
ATOM 1534 N N . THR A 1 202 ? 14.583 13.541 -7.032 1.00 87.44 202 THR A N 1
ATOM 1535 C CA . THR A 1 202 ? 15.459 13.997 -5.941 1.00 87.44 202 THR A CA 1
ATOM 1536 C C . THR A 1 202 ? 16.947 13.854 -6.256 1.00 87.44 202 THR A C 1
ATOM 1538 O O . THR A 1 202 ? 17.756 14.659 -5.796 1.00 87.44 202 THR A O 1
ATOM 1541 N N . ARG A 1 203 ? 17.324 12.849 -7.054 1.00 87.94 203 ARG A N 1
ATOM 1542 C CA . ARG A 1 203 ? 18.709 12.573 -7.444 1.00 87.94 203 ARG A CA 1
ATOM 1543 C C . ARG A 1 203 ? 18.781 12.103 -8.890 1.00 87.94 203 ARG A C 1
ATOM 1545 O O . ARG A 1 203 ? 17.954 11.315 -9.335 1.00 87.94 203 ARG A O 1
ATOM 1552 N N . VAL A 1 204 ? 19.796 12.580 -9.605 1.00 88.25 204 VAL A N 1
ATOM 1553 C CA . VAL A 1 204 ? 20.097 12.191 -10.986 1.00 88.25 204 VAL A CA 1
ATOM 1554 C C . VAL A 1 204 ? 21.594 11.984 -11.104 1.00 88.25 204 VAL A C 1
ATOM 1556 O O . VAL A 1 204 ? 22.368 12.790 -10.591 1.00 88.25 204 VAL A O 1
ATOM 1559 N N . VAL A 1 205 ? 21.977 10.907 -11.773 1.00 89.69 205 VAL A N 1
ATOM 1560 C CA . VAL A 1 205 ? 23.345 10.647 -12.215 1.00 89.69 205 VAL A CA 1
ATOM 1561 C C . VAL A 1 205 ? 23.313 10.667 -13.737 1.00 89.69 205 VAL A C 1
ATOM 1563 O O . VAL A 1 205 ? 22.388 10.109 -14.329 1.00 89.69 205 VAL A O 1
ATOM 1566 N N . GLY A 1 206 ? 24.253 11.374 -14.360 1.00 87.31 206 GLY A N 1
ATOM 1567 C CA . GLY A 1 206 ? 24.287 11.520 -15.811 1.00 87.31 206 GLY A CA 1
ATOM 1568 C C . GLY A 1 206 ? 24.639 10.204 -16.524 1.00 87.31 206 GLY A C 1
ATOM 1569 O O . GLY A 1 206 ? 25.348 9.371 -15.951 1.00 87.31 206 GLY A O 1
ATOM 1570 N N . PRO A 1 207 ? 24.205 10.015 -17.785 1.00 90.88 207 PRO A N 1
ATOM 1571 C CA . PRO A 1 207 ? 24.579 8.847 -18.581 1.00 90.88 207 PRO A CA 1
ATOM 1572 C C . PRO A 1 207 ? 26.101 8.661 -18.672 1.00 90.88 207 PRO A C 1
ATOM 1574 O O . PRO A 1 207 ? 26.843 9.569 -19.057 1.00 90.88 207 PRO A O 1
ATOM 1577 N N . GLY A 1 208 ? 26.578 7.463 -18.350 1.00 88.88 208 GLY A N 1
ATOM 1578 C CA . GLY A 1 208 ? 27.982 7.072 -18.369 1.00 88.88 208 GLY A CA 1
ATOM 1579 C C . GLY A 1 208 ? 28.840 7.648 -17.240 1.00 88.88 208 GLY A C 1
ATOM 1580 O O . GLY A 1 208 ? 30.057 7.461 -17.277 1.00 88.88 208 GLY A O 1
ATOM 1581 N N . GLU A 1 209 ? 28.259 8.346 -16.257 1.00 88.50 209 GLU A N 1
ATOM 1582 C CA . GLU A 1 209 ? 28.996 8.814 -15.072 1.00 88.50 209 GLU A CA 1
ATOM 1583 C C . GLU A 1 209 ? 29.318 7.671 -14.101 1.00 88.50 209 GLU A C 1
ATOM 1585 O O . GLU A 1 209 ? 30.317 7.730 -13.382 1.00 88.50 209 GLU A O 1
ATOM 1590 N N . MET A 1 210 ? 28.497 6.619 -14.098 1.00 87.44 210 MET A N 1
ATOM 1591 C CA . MET A 1 210 ? 28.687 5.416 -13.293 1.00 87.44 210 MET A CA 1
ATOM 1592 C C . MET A 1 210 ? 28.700 4.178 -14.196 1.00 87.44 210 MET A C 1
ATOM 1594 O O . MET A 1 210 ? 27.977 4.136 -15.187 1.00 87.44 210 MET A O 1
ATOM 1598 N N . PRO A 1 211 ? 29.515 3.156 -13.884 1.00 85.94 211 PRO A N 1
ATOM 1599 C CA . PRO A 1 211 ? 29.489 1.912 -14.639 1.00 85.94 211 PRO A CA 1
ATOM 1600 C C . PRO A 1 211 ? 28.167 1.166 -14.406 1.00 85.94 211 PRO A C 1
ATOM 1602 O O . PRO A 1 211 ? 27.745 0.998 -13.260 1.00 85.94 211 PRO A O 1
ATOM 1605 N N . ILE A 1 212 ? 27.561 0.671 -15.490 1.00 90.38 212 ILE A N 1
ATOM 1606 C CA . ILE A 1 212 ? 26.338 -0.140 -15.439 1.00 90.38 212 ILE A CA 1
ATOM 1607 C C . ILE A 1 212 ? 26.582 -1.433 -14.647 1.00 90.38 212 ILE A C 1
ATOM 1609 O O . ILE A 1 212 ? 27.587 -2.127 -14.839 1.00 90.38 212 ILE A O 1
ATOM 1613 N N . GLU A 1 213 ? 25.631 -1.776 -13.774 1.00 91.12 213 GLU A N 1
ATOM 1614 C CA . GLU A 1 213 ? 25.640 -3.029 -13.017 1.00 91.12 213 GLU A CA 1
ATOM 1615 C C . GLU A 1 213 ? 25.483 -4.222 -13.975 1.00 91.12 213 GLU A C 1
ATOM 1617 O O . GLU A 1 213 ? 24.511 -4.318 -14.731 1.00 91.12 213 GLU A O 1
ATOM 1622 N N . ILE A 1 214 ? 26.443 -5.151 -13.930 1.00 90.75 214 ILE A N 1
ATOM 1623 C CA . ILE A 1 214 ? 26.378 -6.403 -14.687 1.00 90.75 214 ILE A CA 1
ATOM 1624 C C . ILE A 1 214 ? 25.668 -7.446 -13.832 1.00 90.75 214 ILE A C 1
ATOM 1626 O O . ILE A 1 214 ? 26.176 -7.853 -12.786 1.00 90.75 214 ILE A O 1
ATOM 1630 N N . VAL A 1 215 ? 24.518 -7.906 -14.304 1.00 86.25 215 VAL A N 1
ATOM 1631 C CA . VAL A 1 215 ? 23.733 -8.968 -13.675 1.00 86.25 215 VAL A CA 1
ATOM 1632 C C . VAL A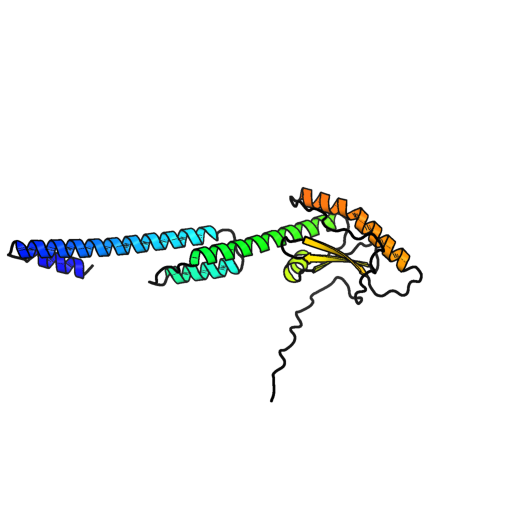 1 215 ? 23.918 -10.272 -14.453 1.00 86.25 215 VAL A C 1
ATOM 1634 O O . VAL A 1 215 ? 24.053 -10.272 -15.678 1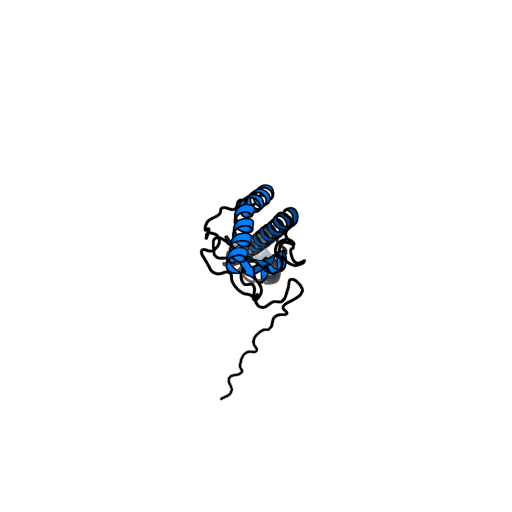.00 86.25 215 VAL A O 1
ATOM 1637 N N . ALA A 1 216 ? 23.981 -11.405 -13.747 1.00 70.31 216 ALA A N 1
ATOM 1638 C CA . ALA A 1 216 ? 24.055 -12.711 -14.400 1.00 70.31 216 ALA A CA 1
ATOM 1639 C C . ALA A 1 216 ? 22.817 -12.907 -15.291 1.00 70.31 216 ALA A C 1
ATOM 1641 O O . ALA A 1 216 ? 21.697 -12.655 -14.849 1.00 70.31 216 ALA A O 1
ATOM 1642 N N . ALA A 1 217 ? 23.022 -13.319 -16.545 1.00 46.19 217 ALA A N 1
ATOM 1643 C CA . ALA A 1 217 ? 21.937 -13.477 -17.507 1.00 46.19 217 ALA A CA 1
ATOM 1644 C C . ALA A 1 217 ? 20.939 -14.562 -17.050 1.00 46.19 217 ALA A C 1
ATOM 1646 O O . ALA A 1 217 ? 21.336 -15.688 -16.747 1.00 46.19 217 ALA A O 1
ATOM 1647 N N . GLY A 1 218 ? 19.660 -14.182 -17.012 1.00 42.97 218 GLY A N 1
ATOM 1648 C CA . GLY A 1 218 ? 18.496 -14.945 -16.542 1.00 42.97 218 GLY A CA 1
ATOM 1649 C C . GLY A 1 218 ? 17.451 -13.955 -16.002 1.00 42.97 218 GLY A C 1
ATOM 1650 O O . GLY A 1 218 ? 17.439 -13.700 -14.805 1.00 42.97 218 GLY A O 1
ATOM 1651 N N . ALA A 1 219 ? 16.879 -13.105 -16.861 1.00 32.06 219 ALA A N 1
ATOM 1652 C CA . ALA A 1 219 ? 15.641 -13.311 -17.637 1.00 32.06 219 ALA A CA 1
ATOM 1653 C C . ALA A 1 219 ? 14.378 -12.957 -16.814 1.00 32.06 219 ALA A C 1
ATOM 1655 O O . ALA A 1 219 ? 14.281 -13.380 -15.663 1.00 32.06 219 ALA A O 1
ATOM 1656 N N . PRO A 1 220 ? 13.425 -12.183 -17.367 1.00 42.50 220 PRO A N 1
ATOM 1657 C CA . PRO A 1 220 ? 12.122 -11.996 -16.749 1.00 42.50 220 PRO A CA 1
ATOM 1658 C C . PRO A 1 220 ? 11.307 -13.276 -16.960 1.00 42.50 220 PRO A C 1
ATOM 1660 O O . PRO A 1 220 ? 10.719 -13.439 -18.017 1.00 42.50 220 PRO A O 1
ATOM 1663 N N . GLU A 1 221 ? 11.320 -14.204 -16.002 1.00 36.31 221 GLU A N 1
ATOM 1664 C CA . GLU A 1 221 ? 10.260 -15.206 -15.802 1.00 36.31 221 GLU A CA 1
ATOM 1665 C C . GLU A 1 221 ? 10.497 -16.002 -14.506 1.00 36.31 221 GLU A C 1
ATOM 1667 O O . GLU A 1 221 ? 11.598 -16.478 -14.245 1.00 36.31 221 GLU A O 1
ATOM 1672 N N . GLU A 1 222 ? 9.419 -16.116 -13.726 1.00 34.09 222 GLU A N 1
ATOM 1673 C CA . GLU A 1 222 ? 9.171 -17.036 -12.610 1.00 34.09 222 GLU A CA 1
ATOM 1674 C C . GLU A 1 222 ? 10.098 -16.997 -11.378 1.00 34.09 222 GLU A C 1
ATOM 1676 O O . GLU A 1 222 ? 11.257 -17.406 -11.369 1.00 34.09 222 GLU A O 1
ATOM 1681 N N . SER A 1 223 ? 9.471 -16.638 -10.253 1.00 39.47 223 SER A N 1
ATOM 1682 C CA . SER A 1 223 ? 9.557 -17.436 -9.030 1.00 39.47 223 SER A CA 1
ATOM 1683 C C . SER A 1 223 ? 10.969 -17.793 -8.569 1.00 39.47 223 SER A C 1
ATOM 1685 O O . SER A 1 223 ? 11.382 -18.954 -8.574 1.00 39.47 223 SER A O 1
ATOM 1687 N N . ARG A 1 224 ? 11.687 -16.814 -8.010 1.00 33.88 224 ARG A N 1
ATOM 1688 C CA . ARG A 1 224 ? 12.661 -17.159 -6.969 1.00 33.88 224 ARG A CA 1
ATOM 1689 C C . ARG A 1 224 ? 11.902 -17.590 -5.720 1.00 33.88 224 ARG A C 1
ATOM 1691 O O . ARG A 1 224 ? 11.669 -16.800 -4.809 1.00 33.88 224 ARG A O 1
ATOM 1698 N N . GLU A 1 225 ? 11.539 -18.872 -5.696 1.00 30.33 225 GLU A N 1
ATOM 1699 C CA . GLU A 1 225 ? 11.287 -19.603 -4.464 1.00 30.33 225 GLU A CA 1
ATOM 1700 C C . GLU A 1 225 ? 12.401 -19.293 -3.461 1.00 30.33 225 GLU A C 1
ATOM 1702 O O . GLU A 1 225 ? 13.605 -19.350 -3.737 1.00 30.33 225 GLU A O 1
ATOM 1707 N N . VAL A 1 226 ? 11.943 -18.925 -2.275 1.00 38.28 226 VAL A N 1
ATOM 1708 C CA . VAL A 1 226 ? 12.720 -18.513 -1.122 1.00 38.28 226 VAL A CA 1
ATOM 1709 C C . VAL A 1 226 ? 13.720 -19.608 -0.740 1.00 38.28 226 VAL A C 1
ATOM 1711 O O . VAL A 1 226 ? 13.399 -20.549 -0.017 1.00 38.28 226 VAL A O 1
ATOM 1714 N N . SER A 1 227 ? 14.980 -19.445 -1.139 1.00 33.94 227 SER A N 1
ATOM 1715 C CA . SER A 1 227 ? 16.091 -20.144 -0.490 1.00 33.94 227 SER A CA 1
ATOM 1716 C C . SER A 1 227 ? 16.402 -19.456 0.840 1.00 33.94 227 SER A C 1
ATOM 1718 O O . SER A 1 227 ? 17.281 -18.602 0.942 1.00 33.94 227 SER A O 1
ATOM 1720 N N . ARG A 1 228 ? 15.656 -19.834 1.885 1.00 36.47 228 ARG A N 1
ATOM 1721 C CA . ARG A 1 228 ? 16.055 -19.621 3.284 1.00 36.47 228 ARG A CA 1
ATOM 1722 C C . ARG A 1 228 ? 17.413 -20.303 3.507 1.00 36.47 228 ARG A C 1
ATOM 1724 O O . ARG A 1 228 ? 17.505 -21.509 3.275 1.00 36.47 228 ARG A O 1
ATOM 1731 N N . PRO A 1 229 ? 18.457 -19.616 4.004 1.00 35.81 229 PRO A N 1
ATOM 1732 C CA . PRO A 1 229 ? 19.640 -20.318 4.468 1.00 35.81 229 PRO A CA 1
ATOM 1733 C C . PRO A 1 229 ? 19.263 -21.103 5.728 1.00 35.81 229 PRO A C 1
ATOM 1735 O O . PRO A 1 229 ? 18.824 -20.528 6.727 1.00 35.81 229 PRO A O 1
ATOM 1738 N N . ALA A 1 230 ? 19.413 -22.427 5.661 1.00 35.06 230 ALA A N 1
ATOM 1739 C CA . ALA A 1 230 ? 19.312 -23.307 6.812 1.00 35.06 230 ALA A CA 1
ATOM 1740 C C . ALA A 1 230 ? 20.236 -22.788 7.921 1.00 35.06 230 ALA A C 1
ATOM 1742 O O . ALA A 1 230 ? 21.439 -22.587 7.717 1.00 35.06 230 ALA A O 1
ATOM 1743 N N . ALA A 1 231 ? 19.645 -22.540 9.088 1.00 37.59 231 ALA A N 1
ATOM 1744 C CA . ALA A 1 231 ? 20.367 -22.240 10.306 1.00 37.59 231 ALA A CA 1
ATOM 1745 C C . ALA A 1 231 ? 21.420 -23.331 10.525 1.00 37.59 231 ALA A C 1
ATOM 1747 O O . ALA A 1 231 ? 21.092 -24.509 10.642 1.00 37.59 231 ALA A O 1
ATOM 1748 N N . ARG A 1 232 ? 22.695 -22.932 10.556 1.00 39.97 232 ARG A N 1
ATOM 1749 C CA . ARG A 1 232 ? 23.772 -23.804 11.015 1.00 39.97 232 ARG A CA 1
ATOM 1750 C C . ARG A 1 232 ? 23.489 -24.162 12.469 1.00 39.97 232 ARG A C 1
ATOM 1752 O O . ARG A 1 232 ? 23.647 -23.320 13.355 1.00 39.97 232 ARG A O 1
ATOM 1759 N N . GLU A 1 233 ? 23.080 -25.406 12.688 1.00 37.28 233 GLU A N 1
ATOM 1760 C CA . GLU A 1 233 ? 23.195 -26.074 13.976 1.00 37.28 233 GLU A CA 1
ATOM 1761 C C . GLU A 1 233 ? 24.625 -25.894 14.483 1.00 37.28 233 GLU A C 1
ATOM 1763 O O . GLU A 1 233 ? 25.610 -26.247 13.830 1.00 37.28 233 GLU A O 1
ATOM 1768 N N . ARG A 1 234 ? 24.727 -25.264 15.652 1.00 44.12 234 ARG A N 1
ATOM 1769 C CA . ARG A 1 234 ? 25.930 -25.312 16.467 1.00 44.12 234 ARG A CA 1
ATOM 1770 C C . ARG A 1 234 ? 26.031 -26.735 16.992 1.00 44.12 234 ARG A C 1
ATOM 1772 O O . ARG A 1 234 ? 25.200 -27.131 17.804 1.00 44.12 234 ARG A O 1
ATOM 1779 N N . GLU A 1 235 ? 27.059 -27.463 16.581 1.00 40.50 235 GLU A N 1
ATOM 1780 C CA . GLU A 1 235 ? 27.468 -28.678 17.273 1.00 40.50 235 GLU A CA 1
ATOM 1781 C C . GLU A 1 235 ? 28.899 -28.509 17.807 1.00 40.50 235 GLU A C 1
ATOM 1783 O O . GLU A 1 235 ? 29.847 -28.417 17.030 1.00 40.50 235 GLU A O 1
ATOM 1788 N N . ARG A 1 236 ? 28.965 -28.512 19.149 1.00 39.88 236 ARG A N 1
ATOM 1789 C CA . ARG A 1 236 ? 30.096 -28.746 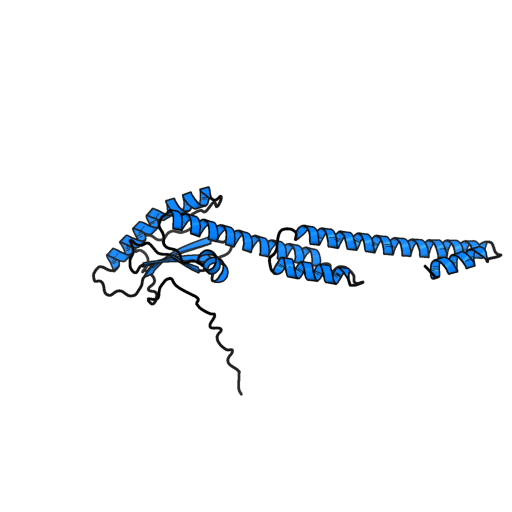20.071 1.00 39.88 236 ARG A CA 1
ATOM 1790 C C . ARG A 1 236 ? 31.084 -27.611 20.343 1.00 39.88 236 ARG A C 1
ATOM 1792 O O . ARG A 1 236 ? 31.823 -27.181 19.437 1.00 39.88 236 ARG A O 1
#